Protein AF-A0A9E5U6B6-F1 (afdb_monomer_lite)

Foldseek 3Di:
DDPPPPVVVVVVVVVVVVVPVVPPVVVVVVVVVVVVVVVVVVVVVVVVVVVVVVVVVVVVVVVVVVVVVVVVVVVVVVVVVVVVVVVVVVVVVVVVVVVVVVVVVVVVVVVVVVVVVVVVVVVVVVVVVVVVVVVVVVVVVVVVVVVVVVVLVVVLVVQLVVLVVVLVVVVVVLVVVPVVDPPCVPPVPSVVVVVVSVVVSVVSNVVSDD

Structure (mmCIF, N/CA/C/O backbone):
data_AF-A0A9E5U6B6-F1
#
_entry.id   AF-A0A9E5U6B6-F1
#
loop_
_atom_site.group_PDB
_atom_site.id
_atom_site.type_symbol
_atom_site.label_atom_id
_atom_site.label_alt_id
_atom_site.label_comp_id
_atom_site.label_asym_id
_atom_site.label_entity_id
_atom_site.label_seq_id
_atom_site.pdbx_PDB_ins_code
_atom_site.Cartn_x
_atom_site.Cartn_y
_atom_site.Cartn_z
_atom_site.occupancy
_atom_site.B_iso_or_equiv
_atom_site.auth_seq_id
_atom_site.auth_comp_id
_atom_site.auth_asym_id
_atom_site.auth_atom_id
_atom_site.pdbx_PDB_model_num
ATOM 1 N N . MET A 1 1 ? -90.095 -15.485 140.142 1.00 47.72 1 MET A N 1
ATOM 2 C CA . MET A 1 1 ? -89.013 -16.144 139.372 1.00 47.72 1 MET A CA 1
ATOM 3 C C . MET A 1 1 ? -89.231 -15.813 137.897 1.00 47.72 1 MET A C 1
ATOM 5 O O . MET A 1 1 ? -90.386 -15.801 137.501 1.00 47.72 1 MET A O 1
ATOM 9 N N . ASN A 1 2 ? -88.158 -15.523 137.138 1.00 48.16 2 ASN A N 1
ATOM 10 C CA . ASN A 1 2 ? -88.089 -15.364 135.660 1.00 48.16 2 ASN A CA 1
ATOM 11 C C . ASN A 1 2 ? -87.817 -13.951 135.074 1.00 48.16 2 ASN A C 1
ATOM 13 O O . ASN A 1 2 ? -88.310 -13.635 133.999 1.00 48.16 2 ASN A O 1
ATOM 17 N N . HIS A 1 3 ? -86.955 -13.130 135.695 1.00 45.09 3 HIS A N 1
ATOM 18 C CA . HIS A 1 3 ? -86.432 -11.884 135.080 1.00 45.09 3 HIS A CA 1
ATOM 19 C C . HIS A 1 3 ? -84.990 -11.983 134.523 1.00 45.09 3 HIS A C 1
ATOM 21 O O . HIS A 1 3 ? -84.424 -10.982 134.100 1.00 45.09 3 HIS A O 1
ATOM 27 N N . CYS A 1 4 ? -84.374 -13.173 134.474 1.00 51.12 4 CYS A N 1
ATOM 28 C CA . CYS A 1 4 ? -82.926 -13.307 134.222 1.00 51.12 4 CYS A CA 1
ATOM 29 C C . CYS A 1 4 ? -82.513 -13.592 132.753 1.00 51.12 4 CYS A C 1
ATOM 31 O O . CYS A 1 4 ? -81.324 -13.614 132.451 1.00 51.12 4 CYS A O 1
ATOM 33 N N . ASN A 1 5 ? -83.457 -13.767 131.813 1.00 46.66 5 ASN A N 1
ATOM 34 C CA . ASN A 1 5 ? -83.136 -14.173 130.427 1.00 46.66 5 ASN A CA 1
ATOM 35 C C . ASN A 1 5 ? -83.175 -13.052 129.367 1.00 46.66 5 ASN A C 1
ATOM 37 O O . ASN A 1 5 ? -82.713 -13.273 128.252 1.00 46.66 5 ASN A O 1
ATOM 41 N N . TRP A 1 6 ? -83.671 -11.849 129.682 1.00 43.84 6 TRP A N 1
ATOM 42 C CA . TRP A 1 6 ? -83.870 -10.785 128.677 1.00 43.84 6 TRP A CA 1
ATOM 43 C C . TRP A 1 6 ? -82.647 -9.870 128.476 1.00 43.84 6 TRP A C 1
ATOM 45 O O . TRP A 1 6 ? -82.445 -9.315 127.401 1.00 43.84 6 TRP A O 1
ATOM 55 N N . GLN A 1 7 ? -81.763 -9.764 129.473 1.00 52.34 7 GLN A N 1
ATOM 56 C CA . GLN A 1 7 ? -80.539 -8.958 129.347 1.00 52.34 7 GLN A CA 1
ATOM 57 C C . GLN A 1 7 ? -79.449 -9.638 128.502 1.00 52.34 7 GLN A C 1
ATOM 59 O O . GLN A 1 7 ? -78.613 -8.959 127.914 1.00 52.34 7 GLN A O 1
ATOM 64 N N . ARG A 1 8 ? -79.472 -10.973 128.379 1.00 52.44 8 ARG A N 1
ATOM 65 C CA . ARG A 1 8 ? -78.478 -11.727 127.592 1.00 52.44 8 ARG A CA 1
ATOM 66 C C . ARG A 1 8 ? -78.738 -11.673 126.085 1.00 52.44 8 ARG A C 1
ATOM 68 O O . ARG A 1 8 ? -77.787 -11.699 125.311 1.00 52.44 8 ARG A O 1
ATOM 75 N N . THR A 1 9 ? -79.995 -11.542 125.662 1.00 55.62 9 THR A N 1
ATOM 76 C CA . THR A 1 9 ? -80.359 -11.433 124.240 1.00 55.62 9 THR A CA 1
ATOM 77 C C . THR A 1 9 ? -80.107 -10.030 123.681 1.00 55.62 9 THR A C 1
ATOM 79 O O . THR A 1 9 ? -79.689 -9.902 122.532 1.00 55.62 9 THR A O 1
ATOM 82 N N . ALA A 1 10 ? -80.261 -8.982 124.497 1.00 55.91 10 ALA A N 1
ATOM 83 C CA . ALA A 1 10 ? -79.998 -7.599 124.090 1.00 55.91 10 ALA A CA 1
ATOM 84 C C . ALA A 1 10 ? -78.506 -7.323 123.815 1.00 55.91 10 ALA A C 1
ATOM 86 O O . ALA A 1 10 ? -78.174 -6.632 122.854 1.00 55.91 10 ALA A O 1
ATOM 87 N N . VAL A 1 11 ? -77.596 -7.911 124.603 1.00 57.81 11 VAL A N 1
ATOM 88 C CA . VAL A 1 11 ? -76.140 -7.745 124.414 1.00 57.81 11 VAL A CA 1
ATOM 89 C C . VAL A 1 11 ? -75.641 -8.487 123.166 1.00 57.81 11 VAL A C 1
ATOM 91 O O . VAL A 1 11 ? -74.766 -7.990 122.460 1.00 57.81 11 VAL A O 1
ATOM 94 N N . LEU A 1 12 ? -76.241 -9.635 122.836 1.00 54.56 12 LEU A N 1
ATOM 95 C CA . LEU A 1 12 ? -75.901 -10.407 121.635 1.00 54.56 12 LEU A CA 1
ATOM 96 C C . LEU A 1 12 ? -76.375 -9.722 120.341 1.00 54.56 12 LEU A C 1
ATOM 98 O O . LEU A 1 12 ? -75.655 -9.733 119.346 1.00 54.56 12 LEU A O 1
ATOM 102 N N . LEU A 1 13 ? -77.533 -9.054 120.365 1.00 54.31 13 LEU A N 1
ATOM 103 C CA . LEU A 1 13 ? -78.036 -8.277 119.224 1.00 54.31 13 LEU A CA 1
ATOM 104 C C . LEU A 1 13 ? -77.260 -6.968 118.999 1.00 54.31 13 LEU A C 1
ATOM 106 O O . LEU A 1 13 ? -77.031 -6.594 117.849 1.00 54.31 13 LEU A O 1
ATOM 110 N N . LEU A 1 14 ? -76.784 -6.306 120.062 1.00 53.25 14 LEU A N 1
ATOM 111 C CA . LEU A 1 14 ? -75.947 -5.106 119.924 1.00 53.25 14 LEU A CA 1
ATOM 112 C C . LEU A 1 14 ? -74.538 -5.429 119.392 1.00 53.25 14 LEU A C 1
ATOM 114 O O . LEU A 1 14 ? -73.977 -4.652 118.620 1.00 53.25 14 LEU A O 1
ATOM 118 N N . ALA A 1 15 ? -73.984 -6.591 119.754 1.00 53.44 15 ALA A N 1
ATOM 119 C CA . ALA A 1 15 ? -72.697 -7.058 119.238 1.00 53.44 15 ALA A CA 1
ATOM 120 C C . ALA A 1 15 ? -72.768 -7.434 117.746 1.00 53.44 15 ALA A C 1
ATOM 122 O O . ALA A 1 15 ? -71.847 -7.127 116.997 1.00 53.44 15 ALA A O 1
ATOM 123 N N . LEU A 1 16 ? -73.877 -8.023 117.282 1.00 53.38 16 LEU A N 1
ATOM 124 C CA . LEU A 1 16 ? -74.082 -8.351 115.864 1.00 53.38 16 LEU A CA 1
ATOM 125 C C . LEU A 1 16 ? -74.336 -7.115 114.984 1.00 53.38 16 LEU A C 1
ATOM 127 O O . LEU A 1 16 ? -73.879 -7.080 113.844 1.00 53.38 16 LEU A O 1
ATOM 131 N N . ALA A 1 17 ? -74.981 -6.070 115.511 1.00 51.69 17 ALA A N 1
ATOM 132 C CA . ALA A 1 17 ? -75.206 -4.823 114.772 1.00 51.69 17 ALA A CA 1
ATOM 133 C C . ALA A 1 17 ? -73.924 -3.978 114.587 1.00 51.69 17 ALA A C 1
ATOM 135 O O . ALA A 1 17 ? -73.812 -3.230 113.617 1.00 51.69 17 ALA A O 1
ATOM 136 N N . SER A 1 18 ? -72.930 -4.129 115.472 1.00 52.34 18 SER A N 1
ATOM 137 C CA . SER A 1 18 ? -71.642 -3.421 115.396 1.00 52.34 18 SER A CA 1
ATOM 138 C C . SER A 1 18 ? -70.674 -3.987 114.346 1.00 52.34 18 SER A C 1
ATOM 140 O O . SE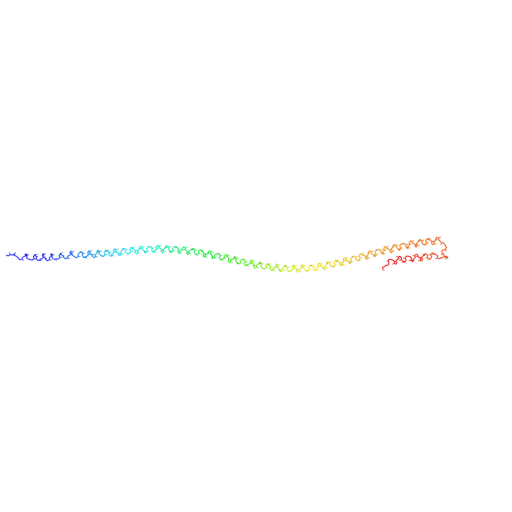R A 1 18 ? -69.706 -3.307 114.002 1.00 52.34 18 SER A O 1
ATOM 142 N N . LEU A 1 19 ? -70.890 -5.207 113.840 1.00 49.97 19 LEU A N 1
ATOM 143 C CA . LEU A 1 19 ? -70.026 -5.808 112.813 1.00 49.97 19 LEU A CA 1
ATOM 144 C C . LEU A 1 19 ? -70.463 -5.486 111.372 1.00 49.97 19 LEU A C 1
ATOM 146 O O . LEU A 1 19 ? -69.682 -5.692 110.445 1.00 49.97 19 LEU A O 1
ATOM 150 N N . CYS A 1 20 ? -71.667 -4.947 111.157 1.00 47.94 20 CYS A N 1
ATOM 151 C CA . CYS A 1 20 ? -72.195 -4.715 109.807 1.00 47.94 20 CYS A CA 1
ATOM 152 C C . CYS A 1 20 ? -71.884 -3.323 109.226 1.00 47.94 20 CYS A C 1
ATOM 154 O O . CYS A 1 20 ? -71.931 -3.150 108.011 1.00 47.94 20 CYS A O 1
ATOM 156 N N . THR A 1 21 ? -71.510 -2.332 110.039 1.00 49.97 21 THR A N 1
ATOM 157 C CA . THR A 1 21 ? -71.226 -0.960 109.566 1.00 49.97 21 THR A CA 1
ATOM 158 C C . THR A 1 21 ? -69.810 -0.758 109.011 1.00 49.97 21 THR A C 1
ATOM 160 O O . THR A 1 21 ? -69.557 0.242 108.344 1.00 49.97 21 THR A O 1
ATOM 163 N N . GLY A 1 22 ? -68.891 -1.713 109.206 1.00 48.69 22 GLY A N 1
ATOM 164 C CA . GLY A 1 22 ? -67.526 -1.660 108.656 1.00 48.69 22 GLY A CA 1
ATOM 165 C C . GLY A 1 22 ? -67.379 -2.167 107.214 1.00 48.69 22 GLY A C 1
ATOM 166 O O . GLY A 1 22 ? -66.369 -1.880 106.572 1.00 48.69 22 GLY A O 1
ATOM 167 N N . ALA A 1 23 ? -68.369 -2.898 106.689 1.00 48.53 23 ALA A N 1
ATOM 168 C CA . ALA A 1 23 ? -68.276 -3.545 105.377 1.00 48.53 23 ALA A CA 1
ATOM 169 C C . ALA A 1 23 ? -68.538 -2.581 104.202 1.00 48.53 23 ALA A C 1
ATOM 171 O O . ALA A 1 23 ? -67.882 -2.678 103.170 1.00 48.53 23 ALA A O 1
ATOM 172 N N . LEU A 1 24 ? -69.422 -1.593 104.371 1.00 48.78 24 LEU A N 1
ATOM 173 C CA . LEU A 1 24 ? -69.834 -0.706 103.272 1.00 48.78 24 LEU A CA 1
ATOM 174 C C . LEU A 1 24 ? -68.822 0.415 102.960 1.00 48.78 24 LEU A C 1
ATOM 176 O O . LEU A 1 24 ? -68.754 0.880 101.830 1.00 48.78 24 LEU A O 1
ATOM 180 N N . ALA A 1 25 ? -67.967 0.809 103.911 1.00 48.56 25 ALA A N 1
ATOM 181 C CA . ALA A 1 25 ? -66.914 1.810 103.673 1.00 48.56 25 ALA A CA 1
ATOM 182 C C . ALA A 1 25 ? -65.633 1.225 103.034 1.00 48.56 25 ALA A C 1
ATOM 184 O O . ALA A 1 25 ? -64.757 1.966 102.573 1.00 48.56 25 ALA A O 1
ATOM 185 N N . GLN A 1 26 ? -65.489 -0.105 103.027 1.00 51.72 26 GLN A N 1
ATOM 186 C CA . GLN A 1 26 ? -64.372 -0.799 102.379 1.00 51.72 26 GLN A CA 1
ATOM 187 C C . GLN A 1 26 ? -64.616 -1.050 100.883 1.00 51.72 26 GLN A C 1
ATOM 189 O O . GLN A 1 26 ? -63.637 -1.123 100.133 1.00 51.72 26 GLN A O 1
ATOM 194 N N . ASP A 1 27 ? -65.875 -1.110 100.443 1.00 53.97 27 ASP A N 1
ATOM 195 C CA . ASP A 1 27 ? -66.242 -1.313 99.036 1.00 53.97 27 ASP A CA 1
ATOM 196 C C . ASP A 1 27 ? -65.935 -0.090 98.157 1.00 53.97 27 ASP A C 1
ATOM 198 O O . ASP A 1 27 ? -65.345 -0.242 97.087 1.00 53.97 27 ASP A O 1
ATOM 202 N N . ASP A 1 28 ? -66.170 1.138 98.633 1.00 57.75 28 ASP A N 1
ATOM 203 C CA . ASP A 1 28 ? -65.851 2.358 97.868 1.00 57.75 28 ASP A CA 1
ATOM 204 C C . ASP A 1 28 ? -64.341 2.530 97.603 1.00 57.75 28 ASP A C 1
ATOM 206 O O . ASP A 1 28 ? -63.920 3.013 96.545 1.00 57.75 28 ASP A O 1
ATOM 210 N N . LYS A 1 29 ? -63.484 2.081 98.533 1.00 61.41 29 LYS A N 1
ATOM 211 C CA . LYS A 1 29 ? -62.018 2.109 98.359 1.00 61.41 29 LYS A CA 1
ATOM 212 C C . LYS A 1 29 ? -61.520 1.034 97.390 1.00 61.41 29 LYS A C 1
ATOM 214 O O . LYS A 1 29 ? -60.522 1.269 96.708 1.00 61.41 29 LYS A O 1
ATOM 219 N N . ARG A 1 30 ? -62.178 -0.129 97.324 1.00 62.94 30 ARG A N 1
ATOM 220 C CA . ARG A 1 30 ? -61.861 -1.195 96.357 1.00 62.94 30 ARG A CA 1
ATOM 221 C C . ARG A 1 30 ? -62.336 -0.821 94.953 1.00 62.94 30 ARG A C 1
ATOM 223 O O . ARG A 1 30 ? -61.526 -0.852 94.030 1.00 62.94 30 ARG A O 1
ATOM 230 N N . ALA A 1 31 ? -63.562 -0.314 94.824 1.00 70.50 31 ALA A N 1
ATOM 231 C CA . ALA A 1 31 ? -64.113 0.187 93.564 1.00 70.50 31 ALA A CA 1
ATOM 232 C C . ALA A 1 31 ? -63.299 1.362 92.979 1.00 70.50 31 ALA A C 1
ATOM 234 O O . ALA A 1 31 ? -63.115 1.462 91.765 1.00 70.50 31 ALA A O 1
ATOM 235 N N . SER A 1 32 ? -62.756 2.241 93.831 1.00 74.25 32 SER A N 1
ATOM 236 C CA . SER A 1 32 ? -61.844 3.317 93.413 1.00 74.25 32 SER A CA 1
ATOM 237 C C . SER A 1 32 ? -60.515 2.786 92.846 1.00 74.25 32 SER A C 1
ATOM 239 O O . SER A 1 32 ? -60.094 3.197 91.762 1.00 74.25 32 SER A O 1
ATOM 241 N N . ARG A 1 33 ? -59.886 1.805 93.514 1.00 76.25 33 ARG A N 1
ATOM 242 C CA . ARG A 1 33 ? -58.636 1.171 93.049 1.00 76.25 33 ARG A CA 1
ATOM 243 C C . ARG A 1 33 ? -58.819 0.400 91.745 1.00 76.25 33 ARG A C 1
ATOM 245 O O . ARG A 1 33 ? -57.945 0.454 90.886 1.00 76.25 33 ARG A O 1
ATOM 252 N N . GLU A 1 34 ? -59.945 -0.286 91.578 1.00 81.25 34 GLU A N 1
ATOM 253 C CA . GLU A 1 34 ? -60.277 -0.993 90.337 1.00 81.25 34 GLU A CA 1
ATOM 254 C C . GLU A 1 34 ? -60.495 -0.025 89.170 1.00 81.25 34 GLU A C 1
ATOM 256 O O . GLU A 1 34 ? -59.995 -0.261 88.072 1.00 81.25 34 GLU A O 1
ATOM 261 N N . ARG A 1 35 ? -61.152 1.119 89.404 1.00 82.94 35 ARG A N 1
ATOM 262 C CA . ARG A 1 35 ? -61.292 2.179 88.391 1.00 82.94 35 ARG A CA 1
ATOM 263 C C . ARG A 1 35 ? -59.952 2.809 88.017 1.00 82.94 35 ARG A C 1
ATOM 265 O O . ARG A 1 35 ? -59.722 3.081 86.840 1.00 82.94 35 ARG A O 1
ATOM 272 N N . GLU A 1 36 ? -59.059 3.037 88.978 1.00 84.50 36 GLU A N 1
ATOM 273 C CA . GLU A 1 36 ? -57.699 3.510 88.689 1.00 84.50 36 GLU A CA 1
ATOM 274 C C . GLU A 1 36 ? -56.866 2.467 87.931 1.00 84.50 36 GLU A C 1
ATOM 276 O O . GLU A 1 36 ? -56.167 2.826 86.981 1.00 84.50 36 GLU A O 1
ATOM 281 N N . ALA A 1 37 ? -56.969 1.184 88.292 1.00 85.81 37 ALA A N 1
ATOM 282 C CA . ALA A 1 37 ? -56.319 0.088 87.577 1.00 85.81 37 ALA A CA 1
ATOM 283 C C . ALA A 1 37 ? -56.835 -0.029 86.132 1.00 85.81 37 ALA A C 1
ATOM 285 O O . ALA A 1 37 ? -56.031 -0.131 85.207 1.00 85.81 37 ALA A O 1
ATOM 286 N N . LEU A 1 38 ? -58.150 0.091 85.922 1.00 85.75 38 LEU A N 1
ATOM 287 C CA . LEU A 1 38 ? -58.771 0.120 84.594 1.00 85.75 38 LEU A CA 1
ATOM 288 C C . LEU A 1 38 ? -58.320 1.325 83.762 1.00 85.75 38 LEU A C 1
ATOM 290 O O . LEU A 1 38 ? -58.012 1.156 82.586 1.00 85.75 38 LEU A O 1
ATOM 294 N N . ARG A 1 39 ? -58.210 2.527 84.348 1.00 88.88 39 ARG A N 1
ATOM 295 C CA . ARG A 1 39 ? -57.679 3.705 83.632 1.00 88.88 39 ARG A CA 1
ATOM 296 C C . ARG A 1 39 ? -56.220 3.523 83.224 1.00 88.88 39 ARG A C 1
ATOM 298 O O . ARG A 1 39 ? -55.857 3.894 82.111 1.00 88.88 39 ARG A O 1
ATOM 305 N N . ARG A 1 40 ? -55.384 2.948 84.096 1.00 89.12 40 ARG A N 1
ATOM 306 C CA . ARG A 1 40 ? -53.979 2.639 83.771 1.00 89.12 40 ARG A CA 1
ATOM 307 C C . ARG A 1 40 ? -53.885 1.583 82.673 1.00 89.12 40 ARG A C 1
ATOM 309 O O . ARG A 1 40 ? -53.108 1.768 81.741 1.00 89.12 40 ARG A O 1
ATOM 316 N N . ALA A 1 41 ? -54.708 0.537 82.740 1.00 90.50 41 ALA A N 1
ATOM 317 C CA . ALA A 1 41 ? -54.789 -0.488 81.703 1.00 90.50 41 ALA A CA 1
ATOM 318 C C . ALA A 1 41 ? -55.267 0.094 80.361 1.00 90.50 41 ALA A C 1
ATOM 320 O O . ALA A 1 41 ? -54.666 -0.184 79.328 1.00 90.50 41 ALA A O 1
ATOM 321 N N . GLN A 1 42 ? -56.279 0.970 80.362 1.00 91.94 42 GLN A N 1
ATOM 322 C CA . GLN A 1 42 ? -56.726 1.684 79.160 1.00 91.94 42 GLN A CA 1
ATOM 323 C C . GLN A 1 42 ? -55.644 2.608 78.592 1.00 91.94 42 GLN A C 1
ATOM 325 O O . GLN A 1 42 ? -55.439 2.617 77.381 1.00 91.94 42 GLN A O 1
ATOM 330 N N . GLN A 1 43 ? -54.916 3.349 79.434 1.00 92.94 43 GLN A N 1
ATOM 331 C CA . GLN A 1 43 ? -53.789 4.171 78.980 1.00 92.94 43 GLN A CA 1
ATOM 332 C C . GLN A 1 43 ? -52.654 3.327 78.392 1.00 92.94 43 GLN A C 1
ATOM 334 O O . GLN A 1 43 ? -52.074 3.714 77.382 1.00 92.94 43 GLN A O 1
ATOM 339 N N . GLN A 1 44 ? -52.335 2.176 78.990 1.00 92.19 44 GLN A N 1
ATOM 340 C CA . GLN A 1 44 ? -51.341 1.248 78.444 1.00 92.19 44 GLN A CA 1
ATOM 341 C C . GLN A 1 44 ? -51.796 0.653 77.109 1.00 92.19 44 GLN A C 1
ATOM 343 O O . GLN A 1 44 ? -51.010 0.628 76.168 1.00 92.19 44 GLN A O 1
ATOM 348 N N . ALA A 1 45 ? -53.066 0.259 76.990 1.00 92.38 45 ALA A N 1
ATOM 349 C CA . ALA A 1 45 ? -53.634 -0.228 75.736 1.00 92.38 45 ALA A CA 1
ATOM 350 C C . ALA A 1 45 ? -53.628 0.853 74.640 1.00 92.38 45 ALA A C 1
ATOM 352 O O . ALA A 1 45 ? -53.303 0.558 73.496 1.00 92.38 45 ALA A O 1
ATOM 353 N N . GLN A 1 46 ? -53.923 2.113 74.982 1.00 93.75 46 GLN A N 1
ATOM 354 C CA . GLN A 1 46 ? -53.831 3.235 74.042 1.00 93.75 46 GLN A CA 1
ATOM 355 C C . GLN A 1 46 ? -52.392 3.502 73.588 1.00 93.75 46 GLN A C 1
ATOM 357 O O . GLN A 1 46 ? -52.172 3.725 72.400 1.00 93.75 46 GLN A O 1
ATOM 362 N N . ARG A 1 47 ? -51.409 3.444 74.497 1.00 93.31 47 ARG A N 1
ATOM 363 C CA . ARG A 1 47 ? -49.984 3.582 74.147 1.00 93.31 47 ARG A CA 1
ATOM 364 C C . ARG A 1 47 ? -49.513 2.440 73.252 1.00 93.31 47 ARG A C 1
ATOM 366 O O . ARG A 1 47 ? -48.924 2.704 72.214 1.00 93.31 47 ARG A O 1
ATOM 373 N N . ALA A 1 48 ? -49.858 1.200 73.595 1.00 92.88 48 ALA A N 1
ATOM 374 C CA . ALA A 1 48 ? -49.542 0.037 72.772 1.00 92.88 48 ALA A CA 1
ATOM 375 C C . ALA A 1 48 ? -50.202 0.127 71.384 1.00 92.88 48 ALA A C 1
ATOM 377 O O . ALA A 1 48 ? -49.568 -0.177 70.381 1.00 92.88 48 ALA A O 1
ATOM 378 N N . ALA A 1 49 ? -51.449 0.603 71.292 1.00 93.50 49 ALA A N 1
ATOM 379 C CA . ALA A 1 49 ? -52.115 0.821 70.008 1.00 93.50 49 ALA A CA 1
ATOM 380 C C . ALA A 1 49 ? -51.421 1.909 69.166 1.00 93.50 49 ALA A C 1
ATOM 382 O O . ALA A 1 49 ? -51.272 1.747 67.955 1.00 93.50 49 ALA A O 1
ATOM 383 N N . GLN A 1 50 ? -50.958 2.994 69.798 1.00 94.56 50 GLN A N 1
ATOM 384 C CA . GLN A 1 50 ? -50.162 4.024 69.126 1.00 94.56 50 GLN A CA 1
ATOM 385 C C . GLN A 1 50 ? -48.821 3.464 68.637 1.00 94.56 50 GLN A C 1
ATOM 387 O O . GLN A 1 50 ? -48.483 3.668 67.475 1.00 94.56 50 GLN A O 1
ATOM 392 N N . GLU A 1 51 ? -48.106 2.703 69.463 1.00 94.94 51 GLU A N 1
ATOM 393 C CA . GLU A 1 51 ? -46.847 2.043 69.091 1.00 94.94 51 GLU A CA 1
ATOM 394 C C . GLU A 1 51 ? -47.027 1.041 67.943 1.00 94.94 51 GLU A C 1
ATOM 396 O O . GLU A 1 51 ? -46.224 1.009 67.016 1.00 94.94 51 GLU A O 1
ATOM 401 N N . VAL A 1 52 ? -48.110 0.260 67.936 1.00 95.00 52 VAL A N 1
ATOM 402 C CA . VAL A 1 52 ? -48.425 -0.634 66.810 1.00 95.00 52 VAL A CA 1
ATOM 403 C C . VAL A 1 52 ? -48.671 0.168 65.533 1.00 95.00 52 VAL A C 1
ATOM 405 O O . VAL A 1 52 ? -48.179 -0.215 64.473 1.00 95.00 52 VAL A O 1
ATOM 408 N N . SER A 1 53 ? -49.385 1.295 65.622 1.00 93.94 53 SER A N 1
ATOM 409 C CA . SER A 1 53 ? -49.649 2.143 64.455 1.00 93.94 53 SER A CA 1
ATOM 410 C C . SER A 1 53 ? -48.379 2.799 63.898 1.00 93.94 53 SER A C 1
ATOM 412 O O . SER A 1 53 ? -48.202 2.848 62.680 1.00 93.94 53 SER A O 1
ATOM 414 N N . THR A 1 54 ? -47.460 3.246 64.762 1.00 95.19 54 THR A N 1
ATOM 415 C CA . THR A 1 54 ? -46.185 3.837 64.331 1.00 95.19 54 THR A CA 1
ATOM 416 C C . THR A 1 54 ? -45.256 2.780 63.751 1.00 95.19 54 THR A C 1
ATOM 418 O O . THR A 1 54 ? -44.654 3.015 62.705 1.00 95.19 54 THR A O 1
ATOM 421 N N . LEU A 1 55 ? -45.188 1.593 64.361 1.00 95.31 55 LEU A N 1
ATOM 422 C CA . LEU A 1 55 ? -44.425 0.467 63.826 1.00 95.31 55 LEU A CA 1
ATOM 423 C C . LEU A 1 55 ? -44.975 0.008 62.473 1.00 95.31 55 LEU A C 1
ATOM 425 O O . LEU A 1 55 ? -44.189 -0.214 61.561 1.00 95.31 55 LEU A O 1
ATOM 429 N N . GLN A 1 56 ? -46.298 -0.074 62.294 1.00 95.38 56 GLN A N 1
ATOM 430 C CA . GLN A 1 56 ? -46.903 -0.397 60.995 1.00 95.38 56 GLN A CA 1
ATOM 431 C C . GLN A 1 56 ? -46.552 0.632 59.916 1.00 95.38 56 GLN A C 1
ATOM 433 O O . GLN A 1 56 ? -46.248 0.248 58.788 1.00 95.38 56 GLN A O 1
ATOM 438 N N . GLN A 1 57 ? -46.548 1.925 60.253 1.00 95.75 57 GLN A N 1
ATOM 439 C CA . GLN A 1 57 ? -46.106 2.966 59.323 1.00 95.75 57 GLN A CA 1
ATOM 440 C C . GLN A 1 57 ? -44.625 2.815 58.960 1.00 95.75 57 GLN A C 1
ATOM 442 O O . GLN A 1 57 ? -44.295 2.850 57.777 1.00 95.75 57 GLN A O 1
ATOM 447 N N . GLN A 1 58 ? -43.752 2.592 59.947 1.00 95.69 58 GLN A N 1
ATOM 448 C CA . GLN A 1 58 ? -42.317 2.385 59.720 1.00 95.69 58 GLN A CA 1
ATOM 449 C C . GLN A 1 58 ? -42.033 1.146 58.862 1.00 95.69 58 GLN A C 1
ATOM 451 O O . GLN A 1 58 ? -41.159 1.175 57.996 1.00 95.69 58 GLN A O 1
ATOM 456 N N . LEU A 1 59 ? -42.785 0.066 59.075 1.00 95.94 59 LEU A N 1
ATOM 457 C CA . LEU A 1 59 ? -42.668 -1.164 58.295 1.00 95.94 59 LEU A CA 1
ATOM 458 C C . LEU A 1 59 ? -43.098 -0.919 56.844 1.00 95.94 59 LEU A C 1
ATOM 460 O O . LEU A 1 59 ? -42.371 -1.285 55.926 1.00 95.94 59 LEU A O 1
ATOM 464 N N . GLY A 1 60 ? -44.201 -0.193 56.635 1.00 96.06 60 GLY A N 1
ATOM 465 C CA . GLY A 1 60 ? -44.643 0.215 55.302 1.00 96.06 60 GLY A CA 1
ATOM 466 C C . GLY A 1 60 ? -43.629 1.106 54.573 1.00 96.06 60 GLY A C 1
ATOM 467 O O . GLY A 1 60 ? -43.367 0.892 53.389 1.00 96.06 60 GLY A O 1
ATOM 468 N N . THR A 1 61 ? -43.006 2.070 55.262 1.00 96.19 61 THR A N 1
ATOM 469 C CA . THR A 1 61 ? -41.950 2.904 54.659 1.00 96.19 61 THR A CA 1
ATOM 470 C C . THR A 1 61 ? -40.698 2.093 54.338 1.00 96.19 61 THR A C 1
ATOM 472 O O . THR A 1 61 ? -40.158 2.221 53.241 1.00 96.19 61 THR A O 1
ATOM 475 N N . ALA A 1 62 ? -40.273 1.205 55.242 1.00 95.69 62 ALA A N 1
ATOM 476 C CA . ALA A 1 62 ? -39.104 0.356 55.031 1.00 95.69 62 ALA A CA 1
ATOM 477 C C . ALA A 1 62 ? -39.318 -0.639 53.878 1.00 95.69 62 ALA A C 1
ATOM 479 O O . ALA A 1 62 ? -38.405 -0.883 53.092 1.00 95.69 62 ALA A O 1
ATOM 480 N N . GLU A 1 63 ? -40.525 -1.191 53.726 1.00 96.19 63 GLU A N 1
ATOM 481 C CA . GLU A 1 63 ? -40.874 -2.052 52.591 1.00 96.19 63 GLU A CA 1
ATOM 482 C C . GLU A 1 63 ? -40.830 -1.294 51.261 1.00 96.19 63 GLU A C 1
ATOM 484 O O . GLU A 1 63 ? -40.282 -1.813 50.285 1.00 96.19 63 GLU A O 1
ATOM 489 N N . GLN A 1 64 ? -41.342 -0.059 51.218 1.00 96.75 64 GLN A N 1
ATOM 490 C CA . GLN A 1 64 ? -41.260 0.792 50.027 1.00 96.75 64 GLN A CA 1
ATOM 491 C C . GLN A 1 64 ? -39.812 1.143 49.670 1.00 96.75 64 GLN A C 1
ATOM 493 O O . GLN A 1 64 ? -39.431 1.061 48.501 1.00 96.75 64 GLN A O 1
ATOM 498 N N . GLU A 1 65 ? -38.988 1.498 50.655 1.00 96.75 65 GLU A N 1
ATOM 499 C CA . GLU A 1 65 ? -37.559 1.751 50.447 1.00 96.75 65 GLU A CA 1
ATOM 500 C C . GLU A 1 65 ? -36.839 0.498 49.949 1.00 96.75 65 GLU A C 1
ATOM 502 O O . GLU A 1 65 ? -36.080 0.569 48.983 1.00 96.75 65 GLU A O 1
ATOM 507 N N . ARG A 1 66 ? -37.132 -0.672 50.529 1.00 96.94 66 ARG A N 1
ATOM 508 C CA . ARG A 1 66 ? -36.553 -1.943 50.083 1.00 96.94 66 ARG A CA 1
ATOM 509 C C . ARG A 1 66 ? -36.933 -2.262 48.639 1.00 96.94 66 ARG A C 1
ATOM 511 O O . ARG A 1 66 ? -36.090 -2.742 47.888 1.00 96.94 66 ARG A O 1
ATOM 518 N N . GLN A 1 67 ? -38.182 -2.013 48.246 1.00 97.19 67 GLN A N 1
ATOM 519 C CA . GLN A 1 67 ? -38.633 -2.204 46.865 1.00 97.19 67 GLN A CA 1
ATOM 520 C C . GLN A 1 67 ? -37.930 -1.244 45.898 1.00 97.19 67 GLN A C 1
ATOM 522 O O . GLN A 1 67 ? -37.497 -1.677 44.833 1.00 97.19 67 GLN A O 1
ATOM 527 N N . ARG A 1 68 ? -37.761 0.029 46.278 1.00 97.56 68 ARG A N 1
ATOM 528 C CA . ARG A 1 68 ? -37.017 1.013 45.473 1.00 97.56 68 ARG A CA 1
ATOM 529 C C . ARG A 1 68 ? -35.554 0.617 45.306 1.00 97.56 68 ARG A C 1
ATOM 531 O O . ARG A 1 68 ? -35.083 0.527 44.181 1.00 97.56 68 ARG A O 1
ATOM 538 N N . LEU A 1 69 ? -34.872 0.288 46.402 1.00 97.06 69 LEU A N 1
ATOM 539 C CA . LEU A 1 69 ? -33.473 -0.143 46.367 1.00 97.06 69 LEU A CA 1
ATOM 540 C C . LEU A 1 69 ? -33.283 -1.432 45.558 1.00 97.06 69 LEU A C 1
ATOM 542 O O . LEU A 1 69 ? -32.285 -1.566 44.856 1.00 97.06 69 LEU A O 1
ATOM 546 N N . ALA A 1 70 ? -34.233 -2.370 45.625 1.00 97.12 70 ALA A N 1
ATOM 547 C CA . ALA A 1 70 ? -34.202 -3.574 44.798 1.00 97.12 70 ALA A CA 1
ATOM 548 C C . ALA A 1 70 ? -34.332 -3.240 43.302 1.00 97.12 70 ALA A C 1
ATOM 550 O O . ALA A 1 70 ? -33.547 -3.743 42.500 1.00 97.12 70 ALA A O 1
ATOM 551 N N . ALA A 1 71 ? -35.260 -2.350 42.934 1.00 97.38 71 ALA A N 1
ATOM 552 C CA . ALA A 1 71 ? -35.422 -1.899 41.553 1.00 97.38 71 ALA A CA 1
ATOM 553 C C . ALA A 1 71 ? -34.178 -1.150 41.037 1.00 97.38 71 ALA A C 1
ATOM 555 O O . ALA A 1 71 ? -33.722 -1.404 39.921 1.00 97.38 71 ALA A O 1
ATOM 556 N N . ASP A 1 72 ? -33.583 -0.283 41.859 1.00 97.38 72 ASP A N 1
ATOM 557 C CA . ASP A 1 72 ? -32.357 0.444 41.517 1.00 97.38 72 ASP A CA 1
ATOM 558 C C . ASP A 1 72 ? -31.165 -0.510 41.341 1.00 97.38 72 ASP A C 1
ATOM 560 O O . ASP A 1 72 ? -30.381 -0.367 40.399 1.00 97.38 72 ASP A O 1
ATOM 564 N N . ALA A 1 73 ? -31.041 -1.522 42.206 1.00 97.19 73 ALA A N 1
ATOM 565 C CA . ALA A 1 73 ? -30.000 -2.540 42.101 1.00 97.19 73 ALA A CA 1
ATOM 566 C C . ALA A 1 73 ? -30.133 -3.364 40.811 1.00 97.19 73 ALA A C 1
ATOM 568 O O . ALA A 1 73 ? -29.133 -3.607 40.129 1.00 97.19 73 ALA A O 1
ATOM 569 N N . GLU A 1 74 ? -31.353 -3.757 40.438 1.00 97.56 74 GLU A N 1
ATOM 570 C CA . GLU A 1 74 ? -31.615 -4.443 39.170 1.00 97.56 74 GLU A CA 1
ATOM 571 C C . GLU A 1 74 ? -31.277 -3.550 37.968 1.00 97.56 74 GLU A C 1
ATOM 573 O O . GLU A 1 74 ? -30.598 -3.999 37.040 1.00 97.56 74 GLU A O 1
ATOM 578 N N . ALA A 1 75 ? -31.672 -2.274 37.998 1.00 97.56 75 ALA A N 1
ATOM 579 C CA . ALA A 1 75 ? -31.365 -1.316 36.938 1.00 97.56 75 ALA A CA 1
ATOM 580 C C . ALA A 1 75 ? -29.849 -1.113 36.765 1.00 97.56 75 ALA A C 1
ATOM 582 O O . ALA A 1 75 ? -29.336 -1.190 35.644 1.00 97.56 75 ALA A O 1
ATOM 583 N N . LEU A 1 76 ? -29.113 -0.931 37.866 1.00 97.44 76 LEU A N 1
ATOM 584 C CA . LEU A 1 76 ? -27.651 -0.818 37.860 1.00 97.44 76 LEU A CA 1
ATOM 585 C C . LEU A 1 76 ? -26.978 -2.098 37.359 1.00 97.44 76 LEU A C 1
ATOM 587 O O . LEU A 1 76 ? -25.996 -2.038 36.613 1.00 97.44 76 LEU A O 1
ATOM 591 N N . GLN A 1 77 ? -27.506 -3.270 37.719 1.00 97.81 77 GLN A N 1
ATOM 592 C CA . GLN A 1 77 ? -26.981 -4.543 37.235 1.00 97.81 77 GLN A CA 1
ATOM 593 C C . GLN A 1 77 ? -27.167 -4.683 35.718 1.00 97.81 77 GLN A C 1
ATOM 595 O O . GLN A 1 77 ? -26.249 -5.135 35.028 1.00 97.81 77 GLN A O 1
ATOM 600 N N . GLN A 1 78 ? -28.319 -4.269 35.183 1.00 97.56 78 GLN A N 1
ATOM 601 C CA . GLN A 1 78 ? -28.561 -4.255 33.738 1.00 97.56 78 GLN A CA 1
ATOM 602 C C . GLN A 1 78 ? -27.636 -3.269 33.018 1.00 97.56 78 GLN A C 1
ATOM 604 O O . GLN A 1 78 ? -27.010 -3.646 32.027 1.00 97.56 78 GLN A O 1
ATOM 609 N N . GLN A 1 79 ? -27.467 -2.054 33.550 1.00 97.94 79 GLN A N 1
ATOM 610 C CA . GLN A 1 79 ? -26.534 -1.062 33.000 1.00 97.94 79 GLN A CA 1
ATOM 611 C C . GLN A 1 79 ? -25.087 -1.571 32.992 1.00 97.94 79 GLN A C 1
ATOM 613 O O . GLN A 1 79 ? -24.380 -1.455 31.992 1.00 97.94 79 GLN A O 1
ATOM 618 N N . THR A 1 80 ? -24.651 -2.206 34.080 1.00 97.50 80 THR A N 1
ATOM 619 C CA . THR A 1 80 ? -23.301 -2.781 34.175 1.00 97.50 80 THR A CA 1
ATOM 620 C C . THR A 1 80 ? -23.094 -3.865 33.118 1.00 97.50 80 THR A C 1
ATOM 622 O O . THR A 1 80 ? -22.055 -3.906 32.459 1.00 97.50 80 THR A O 1
ATOM 625 N N . ARG A 1 81 ? -24.096 -4.728 32.898 1.00 97.81 81 ARG A N 1
ATOM 626 C CA . ARG A 1 81 ? -24.045 -5.755 31.847 1.00 97.81 81 ARG A CA 1
ATOM 627 C C . ARG A 1 81 ? -24.009 -5.140 30.449 1.00 97.81 81 ARG A C 1
ATOM 629 O O . ARG A 1 81 ? -23.238 -5.613 29.613 1.00 97.81 81 ARG A O 1
ATOM 636 N N . SER A 1 82 ? -24.799 -4.097 30.186 1.00 97.88 82 SER A N 1
ATOM 637 C CA . SER A 1 82 ? -24.797 -3.430 28.880 1.00 97.88 82 SER A CA 1
ATOM 638 C C . SER A 1 82 ? -23.473 -2.727 28.595 1.00 97.88 82 SER A C 1
ATOM 640 O O . SER A 1 82 ? -22.941 -2.862 27.494 1.00 97.88 82 SER A O 1
ATOM 642 N N . GLU A 1 83 ? -22.901 -2.041 29.585 1.00 97.81 83 GLU A N 1
ATOM 643 C CA . GLU A 1 83 ? -21.605 -1.375 29.436 1.00 97.81 83 GLU A CA 1
ATOM 644 C C . GLU A 1 83 ? -20.460 -2.384 29.302 1.00 97.81 83 GLU A C 1
ATOM 646 O O . GLU A 1 83 ? -19.586 -2.212 28.456 1.00 97.81 83 GLU A O 1
ATOM 651 N N . ALA A 1 84 ? -20.499 -3.505 30.030 1.00 98.06 84 ALA A N 1
ATOM 652 C CA . ALA A 1 84 ? -19.537 -4.590 29.838 1.00 98.06 84 ALA A CA 1
ATOM 653 C C . ALA A 1 84 ? -19.605 -5.167 28.412 1.00 98.06 84 ALA A C 1
ATOM 655 O O . ALA A 1 84 ? -18.572 -5.362 27.767 1.00 98.06 84 ALA A O 1
ATOM 656 N N . ALA A 1 85 ? -20.813 -5.394 27.884 1.00 98.00 85 ALA A N 1
ATOM 657 C CA . ALA A 1 85 ? -20.999 -5.855 26.509 1.00 98.00 85 ALA A CA 1
ATOM 658 C C . ALA A 1 85 ? -20.496 -4.823 25.486 1.00 98.00 85 ALA A C 1
ATOM 660 O O . ALA A 1 85 ? -19.862 -5.190 24.493 1.00 98.00 85 ALA A O 1
ATOM 661 N N . ARG A 1 86 ? -20.731 -3.530 25.736 1.00 98.31 86 ARG A N 1
ATOM 662 C CA . ARG A 1 86 ? -20.218 -2.433 24.908 1.00 98.31 86 ARG A CA 1
ATOM 663 C C . ARG A 1 86 ? -18.691 -2.378 24.931 1.00 98.31 86 AR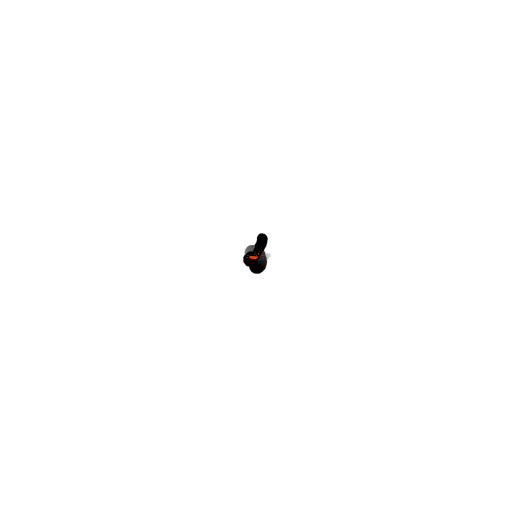G A C 1
ATOM 665 O O . ARG A 1 86 ? -18.080 -2.309 23.869 1.00 98.31 86 ARG A O 1
ATOM 672 N N . GLY A 1 87 ? -18.076 -2.486 26.106 1.00 98.31 87 GLY A N 1
ATOM 673 C CA . GLY A 1 87 ? -16.622 -2.528 26.265 1.00 98.31 87 GLY A CA 1
ATOM 674 C C . GLY A 1 87 ? -15.988 -3.702 25.517 1.00 98.31 87 GLY A C 1
ATOM 675 O O . GLY A 1 87 ? -14.993 -3.523 24.816 1.00 98.31 87 GLY A O 1
ATOM 676 N N . GLN A 1 88 ? -16.602 -4.888 25.572 1.00 98.38 88 GLN A N 1
ATOM 677 C CA . GLN A 1 88 ? -16.141 -6.046 24.801 1.00 98.38 88 GLN A CA 1
ATOM 678 C C . GLN A 1 88 ? -16.235 -5.825 23.286 1.00 98.38 88 GLN A C 1
ATOM 680 O O . GLN A 1 88 ? -15.326 -6.226 22.560 1.00 98.38 88 GLN A O 1
ATOM 685 N N . ARG A 1 89 ? -17.306 -5.186 22.795 1.00 98.38 89 ARG A N 1
ATOM 686 C CA . ARG A 1 89 ? -17.442 -4.846 21.367 1.00 98.38 89 ARG A CA 1
ATOM 687 C C . ARG A 1 89 ? -16.365 -3.862 20.924 1.00 98.38 89 ARG A C 1
ATOM 689 O O . ARG A 1 89 ? -15.635 -4.166 19.988 1.00 98.38 89 ARG A O 1
ATOM 696 N N . LEU A 1 90 ? -16.195 -2.764 21.660 1.00 98.50 90 LEU A N 1
ATOM 697 C CA . LEU A 1 90 ? -15.172 -1.756 21.371 1.00 98.50 90 LEU A CA 1
ATOM 698 C C . LEU A 1 90 ? -13.757 -2.345 21.411 1.00 98.50 90 LEU A C 1
ATOM 700 O O . LEU A 1 90 ? -12.928 -2.020 20.569 1.00 98.50 90 LEU A O 1
ATOM 704 N N . SER A 1 91 ? -13.477 -3.253 22.349 1.00 98.44 91 SER A N 1
ATOM 705 C CA . SER A 1 91 ? -12.188 -3.951 22.414 1.00 98.44 91 SER A CA 1
ATOM 706 C C . SER A 1 91 ? -11.929 -4.804 21.166 1.00 98.44 91 SER A C 1
ATOM 708 O O . SER A 1 91 ? -10.824 -4.774 20.622 1.00 98.44 91 SER A O 1
ATOM 710 N N . ARG A 1 92 ? -12.947 -5.520 20.666 1.00 98.50 92 ARG A N 1
ATOM 711 C CA . ARG A 1 92 ? -12.839 -6.294 19.419 1.00 98.50 92 ARG A CA 1
ATOM 712 C C . ARG A 1 92 ? -12.644 -5.385 18.211 1.00 98.50 92 ARG A C 1
ATOM 714 O O . ARG A 1 92 ? -11.750 -5.645 17.412 1.00 98.50 92 ARG A O 1
ATOM 721 N N . GLU A 1 93 ? -13.423 -4.314 18.105 1.00 98.44 93 GLU A N 1
ATOM 722 C CA . GLU A 1 93 ? -13.299 -3.323 17.030 1.00 98.44 93 GLU A CA 1
ATOM 723 C C . GLU A 1 93 ? -11.904 -2.690 17.010 1.00 98.44 93 GLU A C 1
ATOM 725 O O . GLU A 1 93 ? -11.269 -2.637 15.961 1.00 98.44 93 GLU A O 1
ATOM 730 N N . LEU A 1 94 ? -11.372 -2.309 18.176 1.00 98.50 94 LEU A N 1
ATOM 731 C CA . LEU A 1 94 ? -10.017 -1.773 18.295 1.00 98.50 94 LEU A CA 1
ATOM 732 C C . LEU A 1 94 ? -8.960 -2.792 17.850 1.00 98.50 94 LEU A C 1
ATOM 734 O O . LEU A 1 94 ? -8.013 -2.431 17.150 1.00 98.50 94 LEU A O 1
ATOM 738 N N . SER A 1 95 ? -9.116 -4.062 18.234 1.00 98.50 95 SER A N 1
ATOM 739 C CA . SER A 1 95 ? -8.192 -5.122 17.815 1.00 98.50 95 SER A CA 1
ATOM 740 C C . SER A 1 95 ? -8.220 -5.344 16.299 1.00 98.50 95 SER A C 1
ATOM 742 O O . SER A 1 95 ? -7.162 -5.446 15.680 1.00 98.50 95 SER A O 1
ATOM 744 N N . ALA A 1 96 ? -9.410 -5.326 15.689 1.00 98.44 96 ALA A N 1
ATOM 745 C CA . ALA A 1 96 ? -9.586 -5.473 14.249 1.00 98.44 96 ALA A CA 1
ATOM 746 C C . ALA A 1 96 ? -8.985 -4.283 13.489 1.00 98.44 96 ALA A C 1
ATOM 748 O O . ALA A 1 96 ? -8.186 -4.483 12.578 1.00 98.44 96 ALA A O 1
ATOM 749 N N . ALA A 1 97 ? -9.276 -3.055 13.925 1.00 98.38 97 ALA A N 1
ATOM 750 C CA . ALA A 1 97 ? -8.714 -1.841 13.336 1.00 98.38 97 ALA A CA 1
ATOM 751 C C . ALA A 1 97 ? -7.181 -1.790 13.460 1.00 98.38 97 ALA A C 1
ATOM 753 O O . ALA A 1 97 ? -6.489 -1.322 12.557 1.00 98.38 97 ALA A O 1
ATOM 754 N N . THR A 1 98 ? -6.627 -2.295 14.567 1.00 98.50 98 THR A N 1
ATOM 755 C CA . THR A 1 98 ? -5.171 -2.387 14.754 1.00 98.50 98 THR A CA 1
ATOM 756 C C . THR A 1 98 ? -4.549 -3.379 13.771 1.00 98.50 98 THR A C 1
ATOM 758 O O . THR A 1 98 ? -3.546 -3.051 13.139 1.00 98.50 98 THR A O 1
ATOM 761 N N . ALA A 1 99 ? -5.160 -4.554 13.599 1.00 98.50 99 ALA A N 1
ATOM 762 C CA . ALA A 1 99 ? -4.700 -5.554 12.639 1.00 98.50 99 ALA A CA 1
ATOM 763 C C . ALA A 1 99 ? -4.778 -5.040 11.191 1.00 98.50 99 ALA A C 1
ATOM 765 O O . ALA A 1 99 ? -3.830 -5.209 10.427 1.00 98.50 99 ALA A O 1
ATOM 766 N N . GLU A 1 100 ? -5.867 -4.357 10.830 1.00 98.56 100 GLU A N 1
ATOM 767 C CA . GLU A 1 100 ? -6.035 -3.744 9.509 1.00 98.56 100 GLU A CA 1
ATOM 768 C C . GLU A 1 100 ? -4.988 -2.654 9.252 1.00 98.56 100 GLU A C 1
ATOM 770 O O . GLU A 1 100 ? -4.343 -2.644 8.204 1.00 98.56 100 GLU A O 1
ATOM 775 N N . ARG A 1 101 ? -4.739 -1.777 10.234 1.00 98.62 101 ARG A N 1
ATOM 776 C CA . ARG A 1 101 ? -3.669 -0.773 10.149 1.00 98.62 101 ARG A CA 1
ATOM 777 C C . ARG A 1 101 ? -2.309 -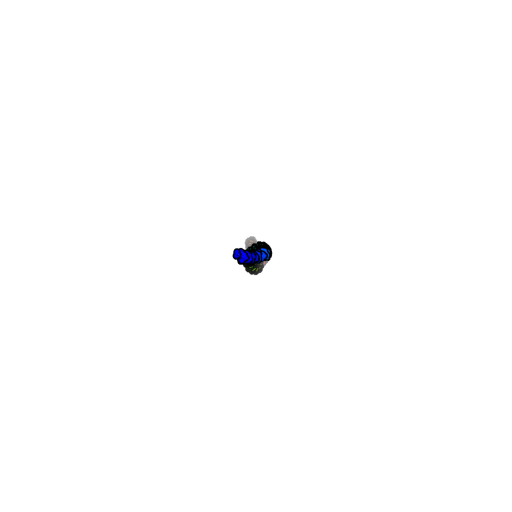1.423 9.895 1.00 98.62 101 ARG A C 1
ATOM 779 O O . ARG A 1 101 ? -1.530 -0.909 9.092 1.00 98.62 101 ARG A O 1
ATOM 786 N N . ASP A 1 102 ? -1.998 -2.510 10.594 1.00 98.56 102 ASP A N 1
ATOM 787 C CA . ASP A 1 102 ? -0.709 -3.187 10.447 1.00 98.56 102 ASP A CA 1
ATOM 788 C C . ASP A 1 102 ? -0.568 -3.863 9.082 1.00 98.56 102 ASP A C 1
ATOM 790 O O . ASP A 1 102 ? 0.482 -3.713 8.456 1.00 98.56 102 ASP A O 1
ATOM 794 N N . ALA A 1 103 ? -1.638 -4.481 8.574 1.00 98.50 103 ALA A N 1
ATOM 795 C CA . ALA A 1 103 ? -1.688 -5.018 7.215 1.00 98.50 103 ALA A CA 1
ATOM 796 C C . ALA A 1 103 ? -1.474 -3.920 6.156 1.00 98.50 103 ALA A C 1
ATOM 798 O O . ALA A 1 103 ? -0.607 -4.037 5.288 1.00 98.50 103 ALA A O 1
ATOM 799 N N . LEU A 1 104 ? -2.174 -2.788 6.281 1.00 98.56 104 LEU A N 1
ATOM 800 C CA . LEU A 1 104 ? -1.997 -1.646 5.378 1.00 98.56 104 LEU A CA 1
ATOM 801 C C . LEU A 1 104 ? -0.575 -1.075 5.435 1.00 98.56 104 LEU A C 1
ATOM 803 O O . LEU A 1 104 ? -0.032 -0.627 4.423 1.00 98.56 104 LEU A O 1
ATOM 807 N N . ARG A 1 105 ? 0.060 -1.089 6.611 1.00 98.62 105 ARG A N 1
ATOM 808 C CA . ARG A 1 105 ? 1.447 -0.639 6.769 1.00 98.62 105 ARG A CA 1
ATOM 809 C C . ARG A 1 105 ? 2.426 -1.574 6.062 1.00 98.62 105 ARG A C 1
ATOM 811 O O . ARG A 1 105 ? 3.364 -1.079 5.432 1.00 98.62 105 ARG A O 1
ATOM 818 N N . THR A 1 106 ? 2.226 -2.889 6.154 1.00 98.50 106 THR A N 1
ATOM 819 C CA . THR A 1 106 ? 3.047 -3.864 5.424 1.00 98.50 106 THR A CA 1
ATOM 820 C C . THR A 1 106 ? 2.856 -3.749 3.916 1.00 98.50 106 THR A C 1
ATOM 822 O O . THR A 1 106 ? 3.849 -3.704 3.190 1.00 98.50 106 THR A O 1
ATOM 825 N N . ASP A 1 107 ? 1.617 -3.587 3.450 1.00 98.50 107 ASP A N 1
ATOM 826 C CA . ASP A 1 107 ? 1.307 -3.431 2.025 1.00 98.50 107 ASP A CA 1
ATOM 827 C C . ASP A 1 107 ? 1.931 -2.158 1.456 1.00 98.50 107 ASP A C 1
ATOM 829 O O . ASP A 1 107 ? 2.557 -2.179 0.395 1.00 98.50 107 ASP A O 1
ATOM 833 N N . LYS A 1 108 ? 1.845 -1.047 2.199 1.00 98.56 108 LYS A N 1
ATOM 834 C CA . LYS A 1 108 ? 2.501 0.208 1.827 1.00 98.56 108 LYS A CA 1
ATOM 835 C C . LYS A 1 108 ? 4.013 0.031 1.677 1.00 98.56 108 LYS A C 1
ATOM 837 O O . LYS A 1 108 ? 4.574 0.480 0.681 1.00 98.56 108 LYS A O 1
ATOM 842 N N . ALA A 1 109 ? 4.671 -0.628 2.630 1.00 98.56 109 ALA A N 1
ATOM 843 C CA . ALA A 1 109 ? 6.113 -0.864 2.558 1.00 98.56 109 ALA A CA 1
ATOM 844 C C . ALA A 1 109 ? 6.494 -1.747 1.353 1.00 98.56 109 ALA A C 1
ATOM 846 O O . ALA A 1 109 ? 7.494 -1.482 0.682 1.00 98.56 109 ALA A O 1
ATOM 847 N N . ALA A 1 110 ? 5.681 -2.763 1.042 1.00 98.50 110 ALA A N 1
ATOM 848 C CA . ALA A 1 110 ? 5.880 -3.615 -0.127 1.00 98.50 110 ALA A CA 1
ATOM 849 C C . ALA A 1 110 ? 5.717 -2.835 -1.443 1.00 98.50 110 ALA A C 1
ATOM 851 O O . ALA A 1 110 ? 6.557 -2.954 -2.337 1.00 98.50 110 ALA A O 1
ATOM 852 N N . LEU A 1 111 ? 4.687 -1.991 -1.549 1.00 98.56 111 LEU A N 1
ATOM 853 C CA . LEU A 1 111 ? 4.470 -1.122 -2.709 1.00 98.56 111 LEU A CA 1
ATOM 854 C C . LEU A 1 111 ? 5.606 -0.108 -2.884 1.00 98.56 111 LEU A C 1
ATOM 856 O O . LEU A 1 111 ? 6.095 0.078 -3.995 1.00 98.56 111 LEU A O 1
ATOM 860 N N . GLU A 1 112 ? 6.081 0.510 -1.801 1.00 98.56 112 GLU A N 1
ATOM 861 C CA . GLU A 1 112 ? 7.227 1.426 -1.846 1.00 98.56 112 GLU A CA 1
ATOM 862 C C . GLU A 1 112 ? 8.502 0.730 -2.347 1.00 98.56 112 GLU A C 1
ATOM 864 O O . GLU A 1 112 ? 9.260 1.313 -3.127 1.00 98.56 112 GLU A O 1
ATOM 869 N N . ALA A 1 113 ? 8.733 -0.526 -1.949 1.00 98.50 113 ALA A N 1
ATOM 870 C CA . ALA A 1 113 ? 9.844 -1.323 -2.461 1.00 98.50 113 ALA A CA 1
ATOM 871 C C . ALA A 1 113 ? 9.690 -1.624 -3.962 1.00 98.50 113 ALA A C 1
ATOM 873 O O . ALA A 1 113 ? 10.637 -1.420 -4.723 1.00 98.50 113 ALA A O 1
ATOM 874 N N . GLN A 1 114 ? 8.495 -2.029 -4.407 1.00 98.56 114 GLN A N 1
ATOM 875 C CA . GLN A 1 114 ? 8.217 -2.277 -5.828 1.00 98.56 114 GLN A CA 1
ATOM 876 C C . GLN A 1 114 ? 8.425 -1.024 -6.683 1.00 98.56 114 GLN A C 1
ATOM 878 O O . GLN A 1 114 ? 9.044 -1.102 -7.744 1.00 98.56 114 GLN A O 1
ATOM 883 N N . VAL A 1 115 ? 7.963 0.140 -6.215 1.00 98.62 115 VAL A N 1
ATOM 884 C CA . VAL A 1 115 ? 8.154 1.416 -6.917 1.00 98.62 115 VAL A CA 1
ATOM 885 C C . VAL A 1 115 ? 9.638 1.727 -7.093 1.00 98.62 115 VAL A C 1
ATOM 887 O O . VAL A 1 115 ? 10.046 2.089 -8.195 1.00 98.62 115 VAL A O 1
ATOM 890 N N . LYS A 1 116 ? 10.464 1.537 -6.056 1.00 98.56 116 LYS A N 1
ATOM 891 C CA . LYS A 1 116 ? 11.920 1.734 -6.163 1.00 98.56 116 LYS A CA 1
ATOM 892 C C . LYS A 1 116 ? 12.545 0.800 -7.196 1.00 98.56 116 LYS A C 1
ATOM 894 O O . LYS A 1 116 ? 13.280 1.260 -8.066 1.00 98.56 116 LYS A O 1
ATOM 899 N N . THR A 1 117 ? 12.202 -0.488 -7.161 1.00 98.50 117 THR A N 1
ATOM 900 C CA . THR A 1 117 ? 12.698 -1.460 -8.146 1.00 98.50 117 THR A CA 1
ATOM 901 C C . THR A 1 117 ? 12.289 -1.086 -9.573 1.00 98.50 117 THR A C 1
ATOM 903 O O . THR A 1 117 ? 13.111 -1.149 -10.486 1.00 98.50 117 THR A O 1
ATOM 906 N N . LEU A 1 118 ? 11.045 -0.650 -9.786 1.00 98.50 118 LEU A N 1
ATOM 907 C CA . LEU A 1 118 ? 10.583 -0.203 -11.102 1.00 98.50 118 LEU A CA 1
ATOM 908 C C . LEU A 1 118 ? 11.312 1.061 -11.568 1.00 98.50 118 LEU A C 1
ATOM 910 O O . LEU A 1 118 ? 11.681 1.154 -12.736 1.00 98.50 118 LEU A O 1
ATOM 914 N N . GLN A 1 119 ? 11.573 2.015 -10.673 1.00 98.62 119 GLN A N 1
ATOM 915 C CA . GLN A 1 119 ? 12.352 3.214 -10.996 1.00 98.62 119 GLN A CA 1
ATOM 916 C C . GLN A 1 119 ? 13.777 2.865 -11.443 1.00 98.62 119 GLN A C 1
ATOM 918 O O . GLN A 1 119 ? 14.259 3.404 -12.441 1.00 98.62 119 GLN A O 1
ATOM 923 N N . GLU A 1 120 ? 14.435 1.927 -10.760 1.00 98.44 120 GLU A N 1
ATOM 924 C CA . GLU A 1 120 ? 15.761 1.431 -11.147 1.00 98.44 120 GLU A CA 1
ATOM 925 C C . GLU A 1 120 ? 15.736 0.736 -12.516 1.00 98.44 120 GLU A C 1
ATOM 927 O O . GLU A 1 120 ? 16.609 0.981 -13.355 1.00 98.44 120 GLU A O 1
ATOM 932 N N . GLN A 1 121 ? 14.714 -0.086 -12.779 1.00 98.50 121 GLN A N 1
ATOM 933 C CA . GLN A 1 121 ? 14.530 -0.744 -14.076 1.00 98.50 121 GLN A CA 1
ATOM 934 C C . GLN A 1 121 ? 14.303 0.265 -15.204 1.00 98.50 121 GLN A C 1
ATOM 936 O O . GLN A 1 121 ? 14.941 0.159 -16.251 1.00 98.50 121 GLN A O 1
ATOM 941 N N . VAL A 1 122 ? 13.455 1.273 -14.991 1.00 98.56 122 VAL A N 1
ATOM 942 C CA . VAL A 1 122 ? 13.216 2.344 -15.969 1.00 98.56 122 VAL A CA 1
ATOM 943 C C . VAL A 1 122 ? 14.507 3.108 -16.255 1.00 98.56 122 VAL A C 1
ATOM 945 O O . VAL A 1 122 ? 14.847 3.309 -17.420 1.00 98.56 122 VAL A O 1
ATOM 948 N N . ALA A 1 123 ? 15.271 3.475 -15.224 1.00 98.50 123 ALA A N 1
ATOM 949 C CA . ALA A 1 123 ? 16.548 4.164 -15.401 1.00 98.50 123 ALA A CA 1
ATOM 950 C C . ALA A 1 123 ? 17.562 3.313 -16.186 1.00 98.50 123 ALA A C 1
ATOM 952 O O . ALA A 1 123 ? 18.312 3.836 -17.015 1.00 98.50 123 ALA A O 1
ATOM 953 N N . LYS A 1 124 ? 17.583 1.993 -15.958 1.00 98.50 124 LYS A N 1
ATOM 954 C CA . LYS A 1 124 ? 18.418 1.059 -16.723 1.00 98.50 124 LYS A CA 1
ATOM 955 C C . LYS A 1 124 ? 17.984 0.992 -18.190 1.00 98.50 124 LYS A C 1
ATOM 957 O O . LYS A 1 124 ? 18.824 1.174 -19.069 1.00 98.50 124 LYS A O 1
ATOM 962 N N . LEU A 1 125 ? 16.691 0.811 -18.451 1.00 98.44 125 LEU A N 1
ATOM 963 C CA . LEU A 1 125 ? 16.143 0.747 -19.809 1.00 98.44 125 LEU A CA 1
ATOM 964 C C . LEU A 1 125 ? 16.372 2.046 -20.588 1.00 98.44 125 LEU A C 1
ATOM 966 O O . LEU A 1 125 ? 16.700 2.002 -21.768 1.00 98.44 125 LEU A O 1
ATOM 970 N N . GLN A 1 126 ? 16.271 3.206 -19.937 1.00 98.50 126 GLN A N 1
ATOM 971 C CA . GLN A 1 126 ? 16.580 4.494 -20.564 1.00 98.50 126 GLN A CA 1
ATOM 972 C C . GLN A 1 126 ? 18.044 4.584 -21.011 1.00 98.50 126 GLN A C 1
ATOM 974 O O . GLN A 1 126 ? 18.323 5.058 -22.114 1.00 98.50 126 GLN A O 1
ATOM 979 N N . LYS A 1 127 ? 18.984 4.095 -20.192 1.00 98.38 127 LYS A N 1
ATOM 980 C CA . LYS A 1 127 ? 20.407 4.035 -20.566 1.00 98.38 127 LYS A CA 1
ATOM 981 C C . LYS A 1 127 ? 20.636 3.081 -21.736 1.00 98.38 127 LYS A C 1
ATOM 983 O O . LYS A 1 127 ? 21.348 3.430 -22.674 1.00 98.38 127 LYS A O 1
ATOM 988 N N . GLU A 1 128 ? 20.026 1.900 -21.700 1.00 98.31 128 GLU A N 1
ATOM 989 C CA . GLU A 1 128 ? 20.125 0.916 -22.784 1.00 98.31 128 GLU A CA 1
ATOM 990 C C . GLU A 1 128 ? 19.550 1.461 -24.096 1.00 98.31 128 GLU A C 1
ATOM 992 O O . GLU A 1 128 ? 20.185 1.333 -25.144 1.00 98.31 128 GLU A O 1
ATOM 997 N N . LEU A 1 129 ? 18.406 2.148 -24.036 1.00 98.50 129 LEU A N 1
ATOM 998 C CA . LEU A 1 129 ? 17.785 2.798 -25.187 1.00 98.50 129 LEU A CA 1
ATOM 999 C C . LEU A 1 129 ? 18.678 3.898 -25.774 1.00 98.50 129 LEU A C 1
ATOM 1001 O O . LEU A 1 129 ? 18.823 3.975 -26.994 1.00 98.50 129 LEU A O 1
ATOM 1005 N N . ALA A 1 130 ? 19.310 4.723 -24.934 1.00 98.44 130 ALA A N 1
ATOM 1006 C CA . ALA A 1 130 ? 20.241 5.753 -25.395 1.00 98.44 130 ALA A CA 1
ATOM 1007 C C . ALA A 1 130 ? 21.442 5.137 -26.134 1.00 98.44 130 ALA A C 1
ATOM 1009 O O . ALA A 1 130 ? 21.794 5.579 -27.229 1.00 98.44 130 ALA A O 1
ATOM 1010 N N . VAL A 1 131 ? 22.022 4.063 -25.585 1.00 98.44 131 VAL A N 1
ATOM 1011 C CA . VAL A 1 131 ? 23.123 3.328 -26.229 1.00 98.44 131 VAL A CA 1
ATOM 1012 C C . VAL A 1 131 ? 22.677 2.708 -27.555 1.00 98.44 131 VAL A C 1
ATOM 1014 O O . VAL A 1 131 ? 23.397 2.803 -28.549 1.00 98.44 131 VAL A O 1
ATOM 1017 N N . ALA A 1 132 ? 21.500 2.082 -27.595 1.00 98.19 132 ALA A N 1
ATOM 1018 C CA . ALA A 1 132 ? 20.956 1.489 -28.814 1.00 98.19 132 ALA A CA 1
ATOM 1019 C C . ALA A 1 132 ? 20.696 2.546 -29.898 1.00 98.19 132 ALA A C 1
ATOM 1021 O O . ALA A 1 132 ? 21.018 2.324 -31.065 1.00 98.19 132 ALA A O 1
ATOM 1022 N N . THR A 1 133 ? 20.181 3.711 -29.503 1.00 98.44 133 THR A N 1
ATOM 1023 C CA . THR A 1 133 ? 19.915 4.838 -30.405 1.00 98.44 133 THR A CA 1
ATOM 1024 C C . THR A 1 133 ? 21.207 5.356 -31.033 1.00 98.44 133 THR A C 1
ATOM 1026 O O . THR A 1 133 ? 21.278 5.506 -32.253 1.00 98.44 133 THR A O 1
ATOM 1029 N N . GLU A 1 134 ? 22.260 5.553 -30.234 1.00 98.12 134 GLU A N 1
ATOM 1030 C CA . GLU A 1 134 ? 23.543 6.026 -30.762 1.00 98.12 134 GLU A CA 1
ATOM 1031 C C . GLU A 1 134 ? 24.196 4.990 -31.685 1.00 98.12 134 GLU A C 1
ATOM 1033 O O . GLU A 1 134 ? 24.681 5.336 -32.762 1.00 98.12 134 GLU A O 1
ATOM 1038 N N . ARG A 1 135 ? 24.132 3.698 -31.333 1.00 97.94 135 ARG A N 1
ATOM 1039 C CA . ARG A 1 135 ? 24.583 2.617 -32.227 1.00 97.94 135 ARG A CA 1
ATOM 1040 C C . ARG A 1 135 ? 23.833 2.632 -33.557 1.00 97.94 135 ARG A C 1
ATOM 1042 O O . ARG A 1 135 ? 24.465 2.515 -34.603 1.00 97.94 135 ARG A O 1
ATOM 1049 N N . GLY A 1 136 ? 22.513 2.810 -33.526 1.00 98.31 136 GLY A N 1
ATOM 1050 C CA . GLY A 1 136 ? 21.694 2.940 -34.732 1.00 98.31 136 GLY A CA 1
ATOM 1051 C C . GLY A 1 136 ? 22.121 4.125 -35.599 1.00 98.31 136 GLY A C 1
ATOM 1052 O O . GLY A 1 136 ? 22.260 3.981 -36.813 1.00 98.31 136 GLY A O 1
ATOM 1053 N N . ARG A 1 137 ? 22.416 5.276 -34.980 1.00 98.19 137 ARG A N 1
ATOM 1054 C CA . ARG A 1 137 ? 22.910 6.469 -35.682 1.00 98.19 137 ARG A CA 1
ATOM 1055 C C . ARG A 1 137 ? 24.250 6.205 -36.369 1.00 98.19 137 ARG A C 1
ATOM 1057 O O . ARG A 1 137 ? 24.396 6.521 -37.549 1.00 98.19 137 ARG A O 1
ATOM 1064 N N . VAL A 1 138 ? 25.200 5.589 -35.663 1.00 98.06 138 VAL A N 1
ATOM 1065 C CA . VAL A 1 138 ? 26.515 5.225 -36.215 1.00 98.06 138 VAL A CA 1
ATOM 1066 C C . VAL A 1 138 ? 26.367 4.259 -37.391 1.00 98.06 138 VAL A C 1
ATOM 1068 O O . VAL A 1 138 ? 26.902 4.524 -38.467 1.00 98.06 138 VAL A O 1
ATOM 1071 N N . LEU A 1 139 ? 25.590 3.185 -37.233 1.00 97.94 139 LEU A N 1
ATOM 1072 C CA . LEU A 1 139 ? 25.350 2.219 -38.309 1.00 97.94 139 LEU A CA 1
ATOM 1073 C C . LEU A 1 139 ? 24.701 2.873 -39.534 1.00 97.94 139 LEU A C 1
ATOM 1075 O O . LEU A 1 139 ? 25.104 2.595 -40.660 1.00 97.94 139 LEU A O 1
ATOM 1079 N N . ASN A 1 140 ? 23.751 3.788 -39.329 1.00 97.94 140 ASN A N 1
ATOM 1080 C CA . ASN A 1 140 ? 23.133 4.526 -40.425 1.00 97.94 140 ASN A CA 1
ATOM 1081 C C . ASN A 1 140 ? 24.155 5.396 -41.177 1.00 97.94 140 ASN A C 1
ATOM 1083 O O . ASN A 1 140 ? 24.185 5.381 -42.406 1.00 97.94 140 ASN A O 1
ATOM 1087 N N . THR A 1 141 ? 25.037 6.106 -40.461 1.00 97.69 141 THR A N 1
ATOM 1088 C CA . THR A 1 141 ? 26.102 6.900 -41.104 1.00 97.69 141 THR A CA 1
ATOM 1089 C C . THR A 1 141 ? 27.094 6.034 -41.881 1.00 97.69 141 THR A C 1
ATOM 1091 O O . THR A 1 141 ? 27.471 6.388 -42.995 1.00 97.69 141 THR A O 1
ATOM 1094 N N . GLN A 1 142 ? 27.464 4.866 -41.346 1.00 97.56 142 GLN A N 1
ATOM 1095 C CA . GLN A 1 142 ? 28.331 3.911 -42.043 1.00 97.56 142 GLN A CA 1
ATOM 1096 C C . GLN A 1 142 ? 27.654 3.352 -43.299 1.00 97.56 142 GLN A C 1
ATOM 1098 O O . GLN A 1 142 ? 28.279 3.288 -44.353 1.00 97.56 142 GLN A O 1
ATOM 1103 N N . GLY A 1 143 ? 26.365 3.010 -43.217 1.00 97.75 143 GLY A N 1
ATOM 1104 C CA . GLY A 1 143 ? 25.587 2.554 -44.368 1.00 97.75 143 GLY A CA 1
ATOM 1105 C C . GLY A 1 143 ? 25.502 3.603 -45.479 1.00 97.75 143 GLY A C 1
ATOM 1106 O O . GLY A 1 143 ? 25.653 3.270 -46.651 1.00 97.75 143 GLY A O 1
ATOM 1107 N N . GLN A 1 144 ? 25.323 4.880 -45.128 1.00 97.62 144 GLN A N 1
ATOM 1108 C CA . GLN A 1 144 ? 25.341 5.978 -46.102 1.00 97.62 144 GLN A CA 1
ATOM 1109 C C . GLN A 1 144 ? 26.710 6.133 -46.775 1.00 97.62 144 GLN A C 1
ATOM 1111 O O . GLN A 1 144 ? 26.764 6.282 -47.996 1.00 97.62 144 GLN A O 1
ATOM 1116 N N . ALA A 1 145 ? 27.800 6.051 -46.004 1.00 97.31 145 ALA A N 1
ATOM 1117 C CA . ALA A 1 145 ? 29.1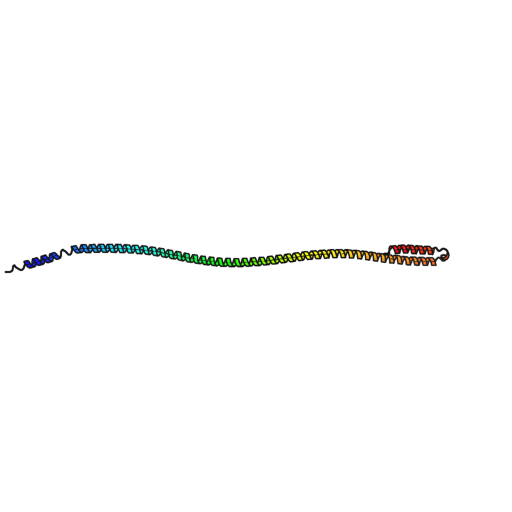53 6.108 -46.549 1.00 97.31 145 ALA A CA 1
ATOM 1118 C C . ALA A 1 145 ? 29.408 4.953 -47.531 1.00 97.31 145 ALA A C 1
ATOM 1120 O O . ALA A 1 145 ? 29.736 5.207 -48.689 1.00 97.31 145 ALA A O 1
ATOM 1121 N N . LEU A 1 146 ? 29.131 3.708 -47.127 1.00 97.38 146 LEU A N 1
ATOM 1122 C CA . LEU A 1 146 ? 29.278 2.527 -47.987 1.00 97.38 146 LEU A CA 1
ATOM 1123 C C . LEU A 1 146 ? 28.434 2.619 -49.264 1.00 97.38 146 LEU A C 1
ATOM 1125 O O . LEU A 1 146 ? 28.914 2.294 -50.348 1.00 97.38 146 LEU A O 1
ATOM 1129 N N . ASN A 1 147 ? 27.194 3.105 -49.167 1.00 97.31 147 ASN A N 1
ATOM 1130 C CA . ASN A 1 147 ? 26.347 3.315 -50.342 1.00 97.31 147 ASN A CA 1
ATOM 1131 C C . ASN A 1 147 ? 26.944 4.356 -51.299 1.00 97.31 147 ASN A C 1
ATOM 1133 O O . ASN A 1 147 ? 26.913 4.153 -52.513 1.00 97.31 147 ASN A O 1
ATOM 1137 N N . SER A 1 148 ? 27.507 5.451 -50.777 1.00 96.94 148 SER A N 1
ATOM 1138 C CA . SER A 1 148 ? 28.169 6.464 -51.607 1.00 96.94 148 SER A CA 1
ATOM 1139 C C . SER A 1 148 ? 29.438 5.926 -52.282 1.00 96.94 148 SER A C 1
ATOM 1141 O O . SER A 1 148 ? 29.639 6.155 -53.475 1.00 96.94 148 SER A O 1
ATOM 1143 N N . GLU A 1 149 ? 30.244 5.135 -51.569 1.00 96.25 149 GLU A N 1
ATOM 1144 C CA . GLU A 1 149 ? 31.428 4.466 -52.119 1.00 96.25 149 GLU A CA 1
ATOM 1145 C C . GLU A 1 149 ? 31.062 3.469 -53.221 1.00 96.25 149 GLU A C 1
ATOM 1147 O O . GLU A 1 149 ? 31.701 3.447 -54.276 1.00 96.25 149 GLU A O 1
ATOM 1152 N N . LEU A 1 150 ? 30.003 2.681 -53.013 1.00 96.75 150 LEU A N 1
ATOM 1153 C CA . LEU A 1 150 ? 29.511 1.718 -53.993 1.00 96.75 150 LEU A CA 1
ATOM 1154 C C . LEU A 1 150 ? 28.957 2.419 -55.238 1.00 96.75 150 LEU A C 1
ATOM 1156 O O . LEU A 1 150 ? 29.256 1.996 -56.353 1.00 96.75 150 LEU A O 1
ATOM 1160 N N . ALA A 1 151 ? 28.224 3.523 -55.070 1.00 96.44 151 ALA A N 1
ATOM 1161 C CA . ALA A 1 151 ? 27.750 4.340 -56.185 1.00 96.44 151 ALA A CA 1
ATOM 1162 C C . ALA A 1 151 ? 28.915 4.950 -56.985 1.00 96.44 151 ALA A C 1
ATOM 1164 O O . ALA A 1 151 ? 28.914 4.890 -58.215 1.00 96.44 151 ALA A O 1
ATOM 1165 N N . ALA A 1 152 ? 29.940 5.474 -56.306 1.00 94.31 152 ALA A N 1
ATOM 1166 C CA . ALA A 1 152 ? 31.138 6.001 -56.956 1.00 94.31 152 ALA A CA 1
ATOM 1167 C C . ALA A 1 152 ? 31.928 4.903 -57.687 1.00 94.31 152 ALA A C 1
ATOM 1169 O O . ALA A 1 152 ? 32.395 5.109 -58.806 1.00 94.31 152 ALA A O 1
ATOM 1170 N N . CYS A 1 153 ? 32.051 3.717 -57.085 1.00 94.62 153 CYS A N 1
ATOM 1171 C CA . CYS A 1 153 ? 32.676 2.554 -57.711 1.00 94.62 153 CYS A CA 1
ATOM 1172 C C . CYS A 1 153 ? 31.914 2.117 -58.970 1.00 94.62 153 CYS A C 1
ATOM 1174 O O . CYS A 1 153 ? 32.526 1.936 -60.022 1.00 94.62 153 CYS A O 1
ATOM 1176 N N . ALA A 1 154 ? 30.584 2.026 -58.889 1.00 95.00 154 ALA A N 1
ATOM 1177 C CA . ALA A 1 154 ? 29.733 1.694 -60.025 1.00 95.00 154 ALA A CA 1
ATOM 1178 C C . ALA A 1 154 ? 29.865 2.730 -61.154 1.00 95.00 154 ALA A C 1
ATOM 1180 O O . ALA A 1 154 ? 30.050 2.352 -62.310 1.00 95.00 154 ALA A O 1
ATOM 1181 N N . ALA A 1 155 ? 29.850 4.027 -60.826 1.00 94.44 155 ALA A N 1
ATOM 1182 C CA . ALA A 1 155 ? 30.028 5.102 -61.800 1.00 94.44 155 ALA A CA 1
ATOM 1183 C C . ALA A 1 155 ? 31.399 5.036 -62.495 1.00 94.44 155 ALA A C 1
ATOM 1185 O O . ALA A 1 155 ? 31.463 5.113 -63.722 1.00 94.44 155 ALA A O 1
ATOM 1186 N N . ARG A 1 156 ? 32.487 4.816 -61.740 1.00 92.81 156 ARG A N 1
ATOM 1187 C CA . ARG A 1 156 ? 33.828 4.595 -62.312 1.00 92.81 156 ARG A CA 1
ATOM 1188 C C . ARG A 1 156 ? 33.862 3.373 -63.226 1.00 92.81 156 ARG A C 1
ATOM 1190 O O . ARG A 1 156 ? 34.418 3.452 -64.316 1.00 92.81 156 ARG A O 1
ATOM 1197 N N . GLY A 1 157 ? 33.236 2.266 -62.822 1.00 93.75 157 GLY A N 1
ATOM 1198 C CA . GLY A 1 157 ? 33.140 1.056 -63.643 1.00 93.75 157 GLY A CA 1
ATOM 1199 C C . GLY A 1 157 ? 32.441 1.303 -64.984 1.00 93.75 157 GLY A C 1
ATOM 1200 O O . GLY A 1 157 ? 32.945 0.891 -66.029 1.00 93.75 157 GLY A O 1
ATOM 1201 N N . VAL A 1 158 ? 31.323 2.037 -64.973 1.00 94.81 158 VAL A N 1
ATOM 1202 C CA . VAL A 1 158 ? 30.610 2.451 -66.195 1.00 94.81 158 VAL A CA 1
ATOM 1203 C C . VAL A 1 158 ? 31.467 3.389 -67.053 1.00 94.81 158 VAL A C 1
ATOM 1205 O O . VAL A 1 158 ? 31.520 3.220 -68.274 1.00 94.81 158 VAL A O 1
ATOM 1208 N N . GLY A 1 159 ? 32.168 4.343 -66.432 1.00 92.62 159 GLY A N 1
ATOM 1209 C CA . GLY A 1 159 ? 33.090 5.258 -67.112 1.00 92.62 159 GLY A CA 1
ATOM 1210 C C . GLY A 1 159 ? 34.210 4.516 -67.841 1.00 92.62 159 GLY A C 1
ATOM 1211 O O . GLY A 1 159 ? 34.337 4.636 -69.058 1.00 92.62 159 GLY A O 1
ATOM 1212 N N . LEU A 1 160 ? 34.942 3.650 -67.134 1.00 93.19 160 LEU A N 1
ATOM 1213 C CA . LEU A 1 160 ? 36.010 2.819 -67.706 1.00 93.19 160 LEU A CA 1
ATOM 1214 C C . LEU A 1 160 ? 35.513 1.940 -68.856 1.00 93.19 160 LEU A C 1
ATOM 1216 O O . LEU A 1 160 ? 36.178 1.842 -69.887 1.00 93.19 160 LEU A O 1
ATOM 1220 N N . TYR A 1 161 ? 34.335 1.328 -68.710 1.00 94.00 161 TYR A N 1
ATOM 1221 C CA . TYR A 1 161 ? 33.735 0.531 -69.779 1.00 94.00 161 TYR A CA 1
ATOM 1222 C C . TYR A 1 161 ? 33.432 1.378 -71.024 1.00 94.00 161 TYR A C 1
ATOM 1224 O O . TYR A 1 161 ? 33.701 0.955 -72.149 1.00 94.00 161 TYR A O 1
ATOM 1232 N N . THR A 1 162 ? 32.918 2.593 -70.829 1.00 94.50 162 THR A N 1
ATOM 1233 C CA . THR A 1 162 ? 32.590 3.525 -71.918 1.00 94.50 162 THR A CA 1
ATOM 1234 C C . THR A 1 162 ? 33.848 4.004 -72.641 1.00 94.50 162 THR A C 1
ATOM 1236 O O . THR A 1 162 ? 33.909 3.935 -73.869 1.00 94.50 162 THR A O 1
ATOM 1239 N N . VAL A 1 163 ? 34.875 4.421 -71.892 1.00 93.75 163 VAL A N 1
ATOM 1240 C CA . VAL A 1 163 ? 36.179 4.834 -72.437 1.00 93.75 163 VAL A CA 1
ATOM 1241 C C . VAL A 1 163 ? 36.840 3.680 -73.192 1.00 93.75 163 VAL A C 1
ATOM 1243 O O . VAL A 1 163 ? 37.303 3.869 -74.315 1.00 93.75 163 VAL A O 1
ATOM 1246 N N . GLY A 1 164 ? 36.829 2.470 -72.624 1.00 92.44 164 GLY A N 1
ATOM 1247 C CA . GLY A 1 164 ? 37.380 1.279 -73.271 1.00 92.44 164 GLY A CA 1
ATOM 1248 C C . GLY A 1 164 ? 36.669 0.926 -74.579 1.00 92.44 164 GLY A C 1
ATOM 1249 O O . GLY A 1 164 ? 37.323 0.575 -75.559 1.00 92.44 164 GLY A O 1
ATOM 1250 N N . ARG A 1 165 ? 35.338 1.062 -74.633 1.00 93.88 165 ARG A N 1
ATOM 1251 C CA . ARG A 1 165 ? 34.566 0.824 -75.859 1.00 93.88 165 ARG A CA 1
ATOM 1252 C C . ARG A 1 165 ? 34.882 1.855 -76.942 1.00 93.88 165 ARG A C 1
ATOM 1254 O O . ARG A 1 165 ? 35.144 1.465 -78.074 1.00 93.88 165 ARG A O 1
ATOM 1261 N N . ALA A 1 166 ? 34.937 3.134 -76.573 1.00 92.38 166 ALA A N 1
ATOM 1262 C CA . ALA A 1 166 ? 35.306 4.208 -77.491 1.00 92.38 166 ALA A CA 1
ATOM 1263 C C . ALA A 1 166 ? 36.730 4.023 -78.053 1.00 92.38 166 ALA A C 1
ATOM 1265 O O . ALA A 1 166 ? 36.930 4.147 -79.258 1.00 92.38 166 ALA A O 1
ATOM 1266 N N . LEU A 1 167 ? 37.697 3.611 -77.221 1.00 91.94 167 LEU A N 1
ATOM 1267 C CA . LEU A 1 167 ? 39.060 3.299 -77.669 1.00 91.94 167 LEU A CA 1
ATOM 1268 C C . LEU A 1 167 ? 39.087 2.175 -78.716 1.00 91.94 167 LEU A C 1
ATOM 1270 O O . LEU A 1 167 ? 39.827 2.265 -79.694 1.00 91.94 167 LEU A O 1
ATOM 1274 N N . ILE A 1 168 ? 38.302 1.110 -78.518 1.00 91.50 168 ILE A N 1
ATOM 1275 C CA . ILE A 1 168 ? 38.211 -0.001 -79.479 1.00 91.50 168 ILE A CA 1
ATOM 1276 C C . ILE A 1 168 ? 37.641 0.490 -80.816 1.00 91.50 168 ILE A C 1
ATOM 1278 O O . ILE A 1 168 ? 38.154 0.110 -81.872 1.00 91.50 168 ILE A O 1
ATOM 1282 N N . ASP A 1 169 ? 36.605 1.327 -80.777 1.00 91.56 169 ASP A N 1
ATOM 1283 C CA . ASP A 1 169 ? 35.953 1.859 -81.976 1.00 91.56 169 ASP A CA 1
ATOM 1284 C C . ASP A 1 169 ? 36.873 2.833 -82.746 1.00 91.56 169 ASP A C 1
ATOM 1286 O O . ASP A 1 169 ? 37.007 2.717 -83.969 1.00 91.56 169 ASP A O 1
ATOM 1290 N N . ASP A 1 170 ? 37.611 3.705 -82.050 1.00 87.94 170 ASP A N 1
ATOM 1291 C CA . ASP A 1 170 ? 38.610 4.593 -82.667 1.00 87.94 170 ASP A CA 1
ATOM 1292 C C . ASP A 1 170 ? 39.785 3.805 -83.266 1.00 87.94 170 ASP A C 1
ATOM 1294 O O . ASP A 1 170 ? 40.221 4.088 -84.384 1.00 87.94 170 ASP A O 1
ATOM 1298 N N . CYS A 1 171 ? 40.265 2.762 -82.577 1.00 85.25 171 CYS A N 1
ATOM 1299 C CA . CYS A 1 171 ? 41.301 1.873 -83.112 1.00 85.25 171 CYS A CA 1
ATOM 1300 C C . CYS A 1 171 ? 40.853 1.174 -84.404 1.00 85.25 171 CYS A C 1
ATOM 1302 O O . CYS A 1 171 ? 41.646 1.053 -85.340 1.00 85.25 171 CYS A O 1
ATOM 1304 N N . ARG A 1 172 ? 39.596 0.709 -84.480 1.00 86.00 172 ARG A N 1
ATOM 1305 C CA . ARG A 1 172 ? 39.050 0.111 -85.713 1.00 86.00 172 ARG A CA 1
ATOM 1306 C C . ARG A 1 172 ? 39.019 1.122 -86.851 1.00 86.00 172 ARG A C 1
ATOM 1308 O O . ARG A 1 172 ? 39.508 0.823 -87.937 1.00 86.00 172 ARG A O 1
ATOM 1315 N N . THR A 1 173 ? 38.516 2.322 -86.576 1.00 86.06 173 THR A N 1
ATOM 1316 C CA . THR A 1 173 ? 38.423 3.405 -87.563 1.00 86.06 173 THR A CA 1
ATOM 1317 C C . THR A 1 173 ? 39.808 3.803 -88.087 1.00 86.06 173 THR A C 1
ATOM 1319 O O . THR A 1 173 ? 40.005 3.962 -89.293 1.00 86.06 173 THR A O 1
ATOM 1322 N N . HIS A 1 174 ? 40.808 3.893 -87.202 1.00 83.38 174 HIS A N 1
ATOM 1323 C CA . HIS A 1 174 ? 42.199 4.158 -87.587 1.00 83.38 174 HIS A CA 1
ATOM 1324 C C . HIS A 1 174 ? 42.766 3.055 -88.492 1.00 83.38 174 HIS A C 1
ATOM 1326 O O . HIS A 1 174 ? 43.330 3.361 -89.543 1.00 83.38 174 HIS A O 1
ATOM 1332 N N . GLN A 1 175 ? 42.554 1.777 -88.151 1.00 79.06 175 GLN A N 1
ATOM 1333 C CA . GLN A 1 175 ? 42.993 0.646 -88.981 1.00 79.06 175 GLN A CA 1
ATOM 1334 C C . GLN A 1 175 ? 42.357 0.648 -90.376 1.00 79.06 175 GLN A C 1
ATOM 1336 O O . GLN A 1 175 ? 43.030 0.325 -91.358 1.00 79.06 175 GLN A O 1
ATOM 1341 N N . GLU A 1 176 ? 41.076 0.997 -90.482 1.00 80.38 176 GLU A N 1
ATOM 1342 C CA . GLU A 1 176 ? 40.384 1.151 -91.766 1.00 80.38 176 GLU A CA 1
ATOM 1343 C C . GLU A 1 176 ? 40.989 2.299 -92.591 1.00 80.38 176 GLU A C 1
ATOM 1345 O O . GLU A 1 176 ? 41.274 2.123 -93.777 1.00 80.38 176 GLU A O 1
ATOM 1350 N N . GLY A 1 177 ? 41.291 3.435 -91.953 1.00 75.44 177 GLY A N 1
ATOM 1351 C CA . GLY A 1 177 ? 41.931 4.585 -92.597 1.00 75.44 177 GLY A CA 1
ATOM 1352 C C . GLY A 1 177 ? 43.365 4.323 -93.076 1.00 75.44 177 GLY A C 1
ATOM 1353 O O . GLY A 1 177 ? 43.740 4.766 -94.161 1.00 75.44 177 GLY A O 1
ATOM 1354 N N . VAL A 1 178 ? 44.165 3.567 -92.315 1.00 74.06 178 VAL A N 1
ATOM 1355 C CA . VAL A 1 178 ? 45.524 3.157 -92.726 1.00 74.06 178 VAL A CA 1
ATOM 1356 C C . VAL A 1 178 ? 45.474 2.216 -93.933 1.00 74.06 178 VAL A C 1
ATOM 1358 O O . VAL A 1 178 ? 46.273 2.363 -94.854 1.00 74.06 178 VAL A O 1
ATOM 1361 N N . LYS A 1 179 ? 44.518 1.277 -93.980 1.00 69.31 179 LYS A N 1
ATOM 1362 C CA . LYS A 1 179 ? 44.336 0.380 -95.138 1.00 69.31 179 LYS A C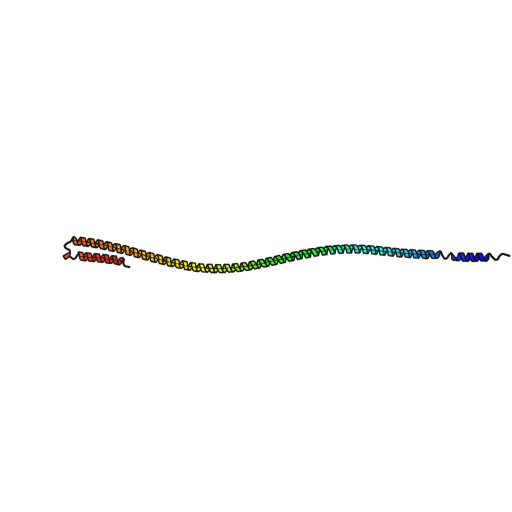A 1
ATOM 1363 C C . LYS A 1 179 ? 43.909 1.128 -96.405 1.00 69.31 179 LYS A C 1
ATOM 1365 O O . LYS A 1 179 ? 44.271 0.702 -97.498 1.00 69.31 179 LYS A O 1
ATOM 1370 N N . ALA A 1 180 ? 43.158 2.221 -96.267 1.00 67.94 180 ALA A N 1
ATOM 1371 C CA . ALA A 1 180 ? 42.724 3.048 -97.391 1.00 67.94 180 ALA A CA 1
ATOM 1372 C C . ALA A 1 180 ? 43.854 3.921 -97.981 1.00 67.94 180 ALA A C 1
ATOM 1374 O O . ALA A 1 180 ? 43.821 4.228 -99.172 1.00 67.94 180 ALA A O 1
ATOM 1375 N N . ASN A 1 181 ? 44.874 4.277 -97.187 1.00 63.97 181 ASN A N 1
ATOM 1376 C CA . ASN A 1 181 ? 45.959 5.180 -97.589 1.00 63.97 181 ASN A CA 1
ATOM 1377 C C . ASN A 1 181 ? 47.325 4.471 -97.659 1.00 63.97 181 ASN A C 1
ATOM 1379 O O . ASN A 1 181 ? 48.078 4.416 -96.691 1.00 63.97 181 ASN A O 1
ATOM 1383 N N . GLY A 1 182 ? 47.712 4.004 -98.851 1.00 61.97 182 GLY A N 1
ATOM 1384 C CA . GLY A 1 182 ? 48.986 3.301 -99.090 1.00 61.97 182 GLY A CA 1
ATOM 1385 C C . GLY A 1 182 ? 50.277 4.142 -99.001 1.00 61.97 182 GLY A C 1
ATOM 1386 O O . GLY A 1 182 ? 51.353 3.613 -99.260 1.00 61.97 182 GLY A O 1
ATOM 1387 N N . LEU A 1 183 ? 50.199 5.435 -98.658 1.00 60.12 183 LEU A N 1
ATOM 1388 C CA . LEU A 1 183 ? 51.341 6.373 -98.614 1.00 60.12 183 LEU A CA 1
ATOM 1389 C C . LEU A 1 183 ? 51.959 6.546 -97.209 1.00 60.12 183 LEU A C 1
ATOM 1391 O O . LEU A 1 183 ? 52.972 7.228 -97.052 1.00 60.12 183 LEU A O 1
ATOM 1395 N N . GLU A 1 184 ? 51.380 5.909 -96.190 1.00 62.66 184 GLU A N 1
ATOM 1396 C CA . GLU A 1 184 ? 51.745 6.067 -94.771 1.00 62.66 184 GLU A CA 1
ATOM 1397 C C . GLU A 1 184 ? 53.184 5.669 -94.416 1.00 62.66 184 GLU A C 1
ATOM 1399 O O . GLU A 1 184 ? 53.756 6.200 -93.464 1.00 62.66 184 GLU A O 1
ATOM 1404 N N . ALA A 1 185 ? 53.809 4.785 -95.199 1.00 61.34 185 ALA A N 1
ATOM 1405 C CA . ALA A 1 185 ? 55.172 4.319 -94.939 1.00 61.34 185 ALA A CA 1
ATOM 1406 C C . ALA A 1 185 ? 56.231 5.443 -94.991 1.00 61.34 185 ALA A C 1
ATOM 1408 O O . ALA A 1 185 ? 57.324 5.263 -94.459 1.00 61.34 185 ALA A O 1
ATOM 1409 N N . PHE A 1 186 ? 55.916 6.591 -95.607 1.00 59.22 186 PHE A N 1
ATOM 1410 C CA . PHE A 1 186 ? 56.870 7.684 -95.828 1.00 59.22 186 PHE A CA 1
ATOM 1411 C C . PHE A 1 186 ? 56.637 8.938 -94.973 1.00 59.22 186 PHE A C 1
ATOM 1413 O O . PHE A 1 186 ? 57.593 9.667 -94.724 1.00 59.22 186 PHE A O 1
ATOM 1420 N N . THR A 1 187 ? 55.409 9.221 -94.522 1.00 71.88 187 THR A N 1
ATOM 1421 C CA . THR A 1 187 ? 55.084 10.498 -93.849 1.00 71.88 187 THR A CA 1
ATOM 1422 C C . THR A 1 187 ? 55.008 10.394 -92.327 1.00 71.88 187 THR A C 1
ATOM 1424 O O . THR A 1 187 ? 55.125 11.410 -91.646 1.00 71.88 187 THR A O 1
ATOM 1427 N N . GLY A 1 188 ? 54.804 9.192 -91.775 1.00 73.75 188 GLY A N 1
ATOM 1428 C CA . GLY A 1 188 ? 54.692 8.975 -90.328 1.00 73.75 188 GLY A CA 1
ATOM 1429 C C . GLY A 1 188 ? 53.487 9.657 -89.662 1.00 73.75 188 GLY A C 1
ATOM 1430 O O . GLY A 1 188 ? 53.381 9.633 -88.436 1.00 73.75 188 GLY A O 1
ATOM 1431 N N . LEU A 1 189 ? 52.567 10.246 -90.433 1.00 77.94 189 LEU A N 1
ATOM 1432 C CA . LEU A 1 189 ? 51.445 11.031 -89.909 1.00 77.94 189 LEU A CA 1
ATOM 1433 C C . LEU A 1 189 ? 50.470 10.168 -89.094 1.00 77.94 189 LEU A C 1
ATOM 1435 O O . LEU A 1 189 ? 50.085 10.579 -87.998 1.00 77.94 189 LEU A O 1
ATOM 1439 N N . LYS A 1 190 ? 50.140 8.940 -89.533 1.00 76.69 190 LYS A N 1
ATOM 1440 C CA . LYS A 1 190 ? 49.255 8.052 -88.748 1.00 76.69 190 LYS A CA 1
ATOM 1441 C C . LYS A 1 190 ? 49.863 7.572 -87.447 1.00 76.69 190 LYS A C 1
ATOM 1443 O O . LYS A 1 190 ? 49.111 7.208 -86.545 1.00 76.69 190 LYS A O 1
ATOM 1448 N N . ARG A 1 191 ? 51.194 7.562 -87.333 1.00 79.56 191 ARG A N 1
ATOM 1449 C CA . ARG A 1 191 ? 51.868 7.239 -86.073 1.00 79.56 191 ARG A CA 1
ATOM 1450 C C . ARG A 1 191 ? 51.617 8.331 -85.039 1.00 79.56 191 ARG A C 1
ATOM 1452 O O . ARG A 1 191 ? 51.227 8.008 -83.926 1.00 79.56 191 ARG A O 1
ATOM 1459 N N . VAL A 1 192 ? 51.783 9.597 -85.421 1.00 83.31 192 VAL A N 1
ATOM 1460 C CA . VAL A 1 192 ? 51.490 10.739 -84.539 1.00 83.31 192 VAL A CA 1
ATOM 1461 C C . VAL A 1 192 ? 50.001 10.777 -84.186 1.00 83.31 192 VAL A C 1
ATOM 1463 O O . VAL A 1 192 ? 49.643 11.014 -83.038 1.00 83.31 192 VAL A O 1
ATOM 1466 N N . GLU A 1 193 ? 49.119 10.474 -85.143 1.00 82.69 193 GLU A N 1
ATOM 1467 C CA . GLU A 1 193 ? 47.677 10.351 -84.892 1.00 82.69 193 GLU A CA 1
ATOM 1468 C C . GLU A 1 193 ? 47.360 9.245 -83.871 1.00 82.69 193 GLU A C 1
ATOM 1470 O O . GLU A 1 193 ? 46.586 9.472 -82.945 1.00 82.69 193 GLU A O 1
ATOM 1475 N N . LEU A 1 194 ? 48.006 8.079 -83.979 1.00 82.94 194 LEU A N 1
ATOM 1476 C CA . LEU A 1 194 ? 47.860 6.993 -83.008 1.00 82.94 194 LEU A CA 1
ATOM 1477 C C . LEU A 1 194 ? 48.406 7.382 -81.627 1.00 82.94 194 LEU A C 1
ATOM 1479 O O . LEU A 1 194 ? 47.763 7.095 -80.622 1.00 82.94 194 LEU A O 1
ATOM 1483 N N . GLU A 1 195 ? 49.561 8.046 -81.562 1.00 85.69 195 GLU A N 1
ATOM 1484 C CA . GLU A 1 195 ? 50.135 8.556 -80.310 1.00 85.69 195 GLU A CA 1
ATOM 1485 C C . GLU A 1 195 ? 49.189 9.574 -79.642 1.00 85.69 195 GLU A C 1
ATOM 1487 O O . GLU A 1 195 ? 48.939 9.474 -78.441 1.00 85.69 195 GLU A O 1
ATOM 1492 N N . ASN A 1 196 ? 48.560 10.464 -80.418 1.00 86.88 196 ASN A N 1
ATOM 1493 C CA . ASN A 1 196 ? 47.556 11.413 -79.925 1.00 86.88 196 ASN A CA 1
ATOM 1494 C C . ASN A 1 196 ? 46.275 10.721 -79.427 1.00 86.88 196 ASN A C 1
ATOM 1496 O O . ASN A 1 196 ? 45.741 11.099 -78.381 1.00 86.88 196 ASN A O 1
ATOM 1500 N N . ILE A 1 197 ? 45.783 9.700 -80.143 1.00 86.56 197 ILE A N 1
ATOM 1501 C CA . ILE A 1 197 ? 44.643 8.877 -79.705 1.00 86.56 197 ILE A CA 1
ATOM 1502 C C . ILE A 1 197 ? 44.988 8.194 -78.377 1.00 86.56 197 ILE A C 1
ATOM 1504 O O . ILE A 1 197 ? 44.240 8.313 -77.407 1.00 86.56 197 ILE A O 1
ATOM 1508 N N . LEU A 1 198 ? 46.146 7.533 -78.295 1.00 87.56 198 LEU A N 1
ATOM 1509 C CA . LEU A 1 198 ? 46.593 6.850 -77.081 1.00 87.56 198 LEU A CA 1
ATOM 1510 C C . LEU A 1 198 ? 46.749 7.810 -75.900 1.00 87.56 198 LEU A C 1
ATOM 1512 O O . LEU A 1 198 ? 46.343 7.468 -74.792 1.00 87.56 198 LEU A O 1
ATOM 1516 N N . GLN A 1 199 ? 47.292 9.006 -76.124 1.00 89.50 199 GLN A N 1
ATOM 1517 C CA . GLN A 1 199 ? 47.420 10.021 -75.083 1.00 89.50 199 GLN A CA 1
ATOM 1518 C C . GLN A 1 199 ? 46.050 10.527 -74.614 1.00 89.50 199 GLN A C 1
ATOM 1520 O O . GLN A 1 199 ? 45.789 10.548 -73.417 1.00 89.50 199 GLN A O 1
ATOM 1525 N N . THR A 1 200 ? 45.128 10.795 -75.542 1.00 90.75 200 THR A N 1
ATOM 1526 C CA . THR A 1 200 ? 43.749 11.199 -75.215 1.00 90.75 200 THR A CA 1
ATOM 1527 C C . THR A 1 200 ? 43.033 10.145 -74.367 1.00 90.75 200 THR A C 1
ATOM 1529 O O . THR A 1 200 ? 42.341 10.472 -73.404 1.00 90.75 200 THR A O 1
ATOM 1532 N N . TYR A 1 201 ? 43.175 8.864 -74.712 1.00 90.19 201 TYR A N 1
ATOM 1533 C CA . TYR A 1 201 ? 42.553 7.783 -73.948 1.00 90.19 201 TYR A CA 1
ATOM 1534 C C . TYR A 1 201 ? 43.260 7.502 -72.627 1.00 90.19 201 TYR A C 1
ATOM 1536 O O . TYR A 1 201 ? 42.598 7.109 -71.671 1.00 90.19 201 TYR A O 1
ATOM 1544 N N . ARG A 1 202 ? 44.570 7.739 -72.543 1.00 89.44 202 ARG A N 1
ATOM 1545 C CA . ARG A 1 202 ? 45.303 7.699 -71.278 1.00 89.44 202 ARG A CA 1
ATOM 1546 C C . ARG A 1 202 ? 44.770 8.751 -70.308 1.00 89.44 202 ARG A C 1
ATOM 1548 O O . ARG A 1 202 ? 44.445 8.387 -69.184 1.00 89.44 202 ARG A O 1
ATOM 1555 N N . ASP A 1 203 ? 44.587 9.985 -70.766 1.00 89.94 203 ASP A N 1
ATOM 1556 C CA . ASP A 1 203 ? 44.037 11.065 -69.942 1.00 89.94 203 ASP A CA 1
ATOM 1557 C C . ASP A 1 203 ? 42.611 10.718 -69.462 1.00 89.94 203 ASP A C 1
ATOM 1559 O O . ASP A 1 203 ? 42.320 10.784 -68.269 1.00 89.94 203 ASP A O 1
ATOM 1563 N N . LYS A 1 204 ? 41.747 10.209 -70.357 1.00 88.44 204 LYS A N 1
ATOM 1564 C CA . LYS A 1 204 ? 40.385 9.740 -70.010 1.00 88.44 204 LYS A CA 1
ATOM 1565 C C . LYS A 1 204 ? 40.360 8.544 -69.048 1.00 88.44 204 LYS A C 1
ATOM 1567 O O . LYS A 1 204 ? 39.415 8.386 -68.280 1.00 88.44 204 LYS A O 1
ATOM 1572 N N . LEU A 1 205 ? 41.347 7.649 -69.111 1.00 87.50 205 LEU A N 1
ATOM 1573 C CA . LEU A 1 205 ? 41.464 6.530 -68.170 1.00 87.50 205 LEU A CA 1
ATOM 1574 C C . LEU A 1 205 ? 41.952 7.007 -66.798 1.00 87.50 205 LEU A C 1
ATOM 1576 O O . LEU A 1 205 ? 41.473 6.507 -65.779 1.00 87.50 205 LEU A O 1
ATOM 1580 N N . ASP A 1 206 ? 42.863 7.982 -66.771 1.00 88.06 206 ASP A N 1
ATOM 1581 C CA . ASP A 1 206 ? 43.357 8.592 -65.537 1.00 88.06 206 ASP A CA 1
ATOM 1582 C C . ASP A 1 206 ? 42.239 9.357 -64.792 1.00 88.06 206 ASP A C 1
ATOM 1584 O O . ASP A 1 206 ? 42.210 9.326 -63.562 1.00 88.06 206 ASP A O 1
ATOM 1588 N N . GLU A 1 207 ? 41.245 9.920 -65.495 1.00 87.44 207 GLU A N 1
ATOM 1589 C CA . GLU A 1 207 ? 40.034 10.525 -64.893 1.00 87.44 207 GLU A CA 1
ATOM 1590 C C . GLU A 1 207 ? 39.156 9.536 -64.098 1.00 87.44 207 GLU A C 1
ATOM 1592 O O . GLU A 1 207 ? 38.379 9.940 -63.230 1.00 87.44 207 GLU A O 1
ATOM 1597 N N . HIS A 1 208 ? 39.259 8.233 -64.373 1.00 84.50 208 HIS A N 1
ATOM 1598 C CA . HIS A 1 208 ? 38.462 7.191 -63.714 1.00 84.50 208 HIS A CA 1
ATOM 1599 C C . HIS A 1 208 ? 39.271 6.311 -62.755 1.00 84.50 208 HIS A C 1
ATOM 1601 O O . HIS A 1 208 ? 38.745 5.331 -62.212 1.00 84.50 208 HIS A O 1
ATOM 1607 N N . LYS A 1 209 ? 40.540 6.654 -62.537 1.00 76.06 209 LYS A N 1
ATOM 1608 C CA . LYS A 1 209 ? 41.427 5.960 -61.609 1.00 76.06 209 LYS A CA 1
ATOM 1609 C C . LYS A 1 209 ? 40.977 6.199 -60.153 1.00 76.06 209 LYS A C 1
ATOM 1611 O O . LYS A 1 209 ? 40.493 7.290 -59.850 1.00 76.06 209 LYS A O 1
ATOM 1616 N N . PRO A 1 210 ? 41.055 5.185 -59.268 1.00 62.34 210 PRO A N 1
ATOM 1617 C CA . PRO A 1 210 ? 40.783 5.361 -57.842 1.00 62.34 210 PRO A CA 1
ATOM 1618 C C . PRO A 1 210 ? 41.792 6.287 -57.156 1.00 62.34 210 PRO A C 1
ATOM 1620 O O . PRO A 1 210 ? 42.971 6.307 -57.585 1.00 62.34 210 PRO A O 1
#

Secondary structure (DSSP, 8-state):
---SSHHHHHHHHHHHHTTSTTSHHHHHHHHHHHHHHHHHHHHHHHHHHHHHHHHHHHHHHHHHHHHHHHHHHHHHHHHHHHHHHHHHHHHHHHHHHHHHHHHHHHHHHHHHHHHHHHHHHHHHHHHHHHHHHHHHHHHHHHHHHHHHHHHHHHHHHHHHHHHHHHHHHHHHHHHHHHHH-TTHHHH-HHHHHHHHHHHHHHHHHHTT--

pLDDT: mean 86.19, std 16.49, range [43.84, 98.62]

Sequence (210 aa):
MNHCNWQRTAVLLLALASLCTGALAQDDKRASREREALRRAQQQAQRAAQEVSTLQQQLGTAEQERQRLAADAEALQQQTRSEAARGQRLSRELSAATAERDALRTDKAALEAQVKTLQEQVAKLQKELAVATERGRVLNTQGQALNSELAACAARGVGLYTVGRALIDDCRTHQEGVKANGLEAFTGLKRVELENILQTYRDKLDEHKP

Radius of gyration: 83.05 Å; chai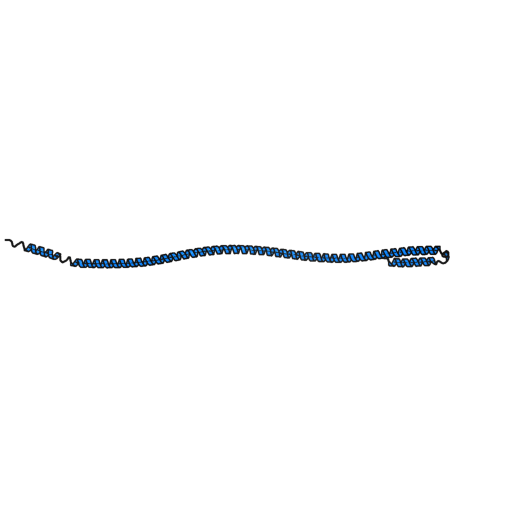ns: 1; bounding box: 146×28×238 Å